Protein AF-A0A9Q9DWI6-F1 (afdb_monomer)

Structure (mmCIF, N/CA/C/O backbone):
data_AF-A0A9Q9DWI6-F1
#
_entry.id   AF-A0A9Q9DWI6-F1
#
loop_
_atom_site.group_PDB
_atom_site.id
_atom_site.type_symbol
_atom_site.label_atom_id
_atom_site.label_alt_id
_atom_site.label_comp_id
_atom_site.label_asym_id
_atom_site.label_entity_id
_atom_site.label_seq_id
_atom_site.pdbx_PDB_ins_code
_atom_site.Cartn_x
_atom_site.Cartn_y
_atom_site.Cartn_z
_atom_site.occupancy
_atom_site.B_iso_or_equiv
_atom_site.auth_seq_id
_atom_site.auth_comp_id
_atom_site.auth_asym_id
_atom_site.auth_atom_id
_atom_site.pdbx_PDB_model_num
ATOM 1 N N . MET A 1 1 ? 17.835 -50.191 12.984 1.00 44.88 1 MET A N 1
ATOM 2 C CA . MET A 1 1 ? 17.234 -49.072 12.224 1.00 44.88 1 MET A CA 1
ATOM 3 C C . MET A 1 1 ? 15.852 -48.648 12.760 1.00 44.88 1 MET A C 1
ATOM 5 O O . MET A 1 1 ? 15.238 -47.795 12.142 1.00 44.88 1 MET A O 1
ATOM 9 N N . SER A 1 2 ? 15.379 -49.145 13.917 1.00 49.88 2 SER A N 1
ATOM 10 C CA . SER A 1 2 ? 14.076 -48.760 14.504 1.00 49.88 2 SER A CA 1
ATOM 11 C C . SER A 1 2 ? 14.062 -47.364 15.150 1.00 49.88 2 SER A C 1
ATOM 13 O O . SER A 1 2 ? 13.116 -46.616 14.962 1.00 49.88 2 SER A O 1
ATOM 15 N N . ASN A 1 3 ? 15.155 -46.956 15.808 1.00 50.69 3 ASN A N 1
ATOM 16 C CA . ASN A 1 3 ? 15.224 -45.684 16.549 1.00 50.69 3 ASN A CA 1
ATOM 17 C C . ASN A 1 3 ? 15.049 -44.410 15.704 1.00 50.69 3 ASN A C 1
ATOM 19 O O . ASN A 1 3 ? 14.788 -43.355 16.272 1.00 50.69 3 ASN A O 1
ATOM 23 N N . LEU A 1 4 ? 15.247 -44.467 14.382 1.00 47.00 4 LEU A N 1
ATOM 24 C CA . LEU A 1 4 ? 15.121 -43.281 13.529 1.00 47.00 4 LEU A CA 1
ATOM 25 C C . LEU A 1 4 ? 13.665 -43.034 13.110 1.00 47.00 4 LEU A C 1
ATOM 27 O O . LEU A 1 4 ? 13.265 -41.884 13.007 1.00 47.00 4 LEU A O 1
ATOM 31 N N . ILE A 1 5 ? 12.877 -44.102 12.947 1.00 48.38 5 ILE A N 1
ATOM 32 C CA . ILE A 1 5 ? 11.449 -44.033 12.603 1.00 48.38 5 ILE A CA 1
ATOM 33 C C . ILE A 1 5 ? 10.630 -43.603 13.830 1.00 48.38 5 ILE A C 1
ATOM 35 O O . ILE A 1 5 ? 9.757 -42.749 13.715 1.00 48.38 5 ILE A O 1
ATOM 39 N N . ASP A 1 6 ? 10.969 -44.105 15.023 1.00 51.62 6 ASP A N 1
ATOM 40 C CA . ASP A 1 6 ? 10.299 -43.706 16.272 1.00 51.62 6 ASP A CA 1
ATOM 41 C C . ASP A 1 6 ? 10.628 -42.257 16.685 1.00 51.62 6 ASP A C 1
ATOM 43 O O . ASP A 1 6 ? 9.785 -41.551 17.242 1.00 51.62 6 ASP A O 1
ATOM 47 N N . ALA A 1 7 ? 11.845 -41.784 16.383 1.00 51.97 7 ALA A N 1
ATOM 48 C CA . ALA A 1 7 ? 12.246 -40.396 16.613 1.00 51.97 7 ALA A CA 1
ATOM 49 C C . ALA A 1 7 ? 11.540 -39.411 15.667 1.00 51.97 7 ALA A C 1
ATOM 51 O O . ALA A 1 7 ? 11.222 -38.293 16.081 1.00 51.97 7 ALA A O 1
ATOM 52 N N . ASP A 1 8 ? 11.290 -39.823 14.423 1.00 52.78 8 ASP A N 1
ATOM 53 C CA . ASP A 1 8 ? 10.543 -39.045 13.432 1.00 52.78 8 ASP A CA 1
ATOM 54 C C . ASP A 1 8 ? 9.058 -38.973 13.818 1.00 52.78 8 ASP A C 1
ATOM 56 O O . ASP A 1 8 ? 8.514 -37.884 13.986 1.00 52.78 8 ASP A O 1
ATOM 60 N N . ALA A 1 9 ? 8.449 -40.115 14.163 1.00 56.59 9 ALA A N 1
ATOM 61 C CA . ALA A 1 9 ? 7.061 -40.189 14.627 1.00 56.59 9 ALA A CA 1
ATOM 62 C C . ALA A 1 9 ? 6.801 -39.378 15.914 1.00 56.59 9 ALA A C 1
ATOM 64 O O . ALA A 1 9 ? 5.765 -38.725 16.046 1.00 56.59 9 ALA A O 1
ATOM 65 N N . GLY A 1 10 ? 7.735 -39.382 16.873 1.00 54.62 10 GLY A N 1
ATOM 66 C CA . GLY A 1 10 ? 7.641 -38.544 18.075 1.00 54.62 10 GLY A CA 1
ATOM 67 C C . GLY A 1 10 ? 7.810 -37.047 17.785 1.00 54.62 10 GLY A C 1
ATOM 68 O O . GLY A 1 10 ? 7.220 -36.210 18.466 1.00 54.62 10 GLY A O 1
ATOM 69 N N . THR A 1 11 ? 8.580 -36.698 16.754 1.00 59.03 11 THR A N 1
ATOM 70 C CA . THR A 1 11 ? 8.779 -35.306 16.331 1.00 59.03 11 THR A CA 1
ATOM 71 C C . THR A 1 11 ? 7.562 -34.767 15.576 1.00 59.03 11 THR A C 1
ATOM 73 O O . THR A 1 11 ? 7.173 -33.618 15.794 1.00 59.03 11 THR A O 1
ATOM 76 N N . GLU A 1 12 ? 6.927 -35.592 14.742 1.00 61.75 12 GLU A N 1
ATOM 77 C CA . GLU A 1 12 ? 5.684 -35.253 14.041 1.00 61.75 12 GLU A CA 1
ATOM 78 C C . GLU A 1 12 ? 4.515 -35.047 15.010 1.00 61.75 12 GLU A C 1
ATOM 80 O O . GLU A 1 12 ? 3.798 -34.052 14.901 1.00 61.75 12 GLU A O 1
ATOM 85 N N . ARG A 1 13 ? 4.366 -35.924 16.013 1.00 58.78 13 ARG A N 1
ATOM 86 C CA . ARG A 1 13 ? 3.351 -35.772 17.072 1.00 58.78 13 ARG A CA 1
ATOM 87 C C . ARG A 1 13 ? 3.544 -34.486 17.865 1.00 58.78 13 ARG A C 1
ATOM 89 O O . ARG A 1 13 ? 2.604 -33.708 18.001 1.00 58.78 13 ARG A O 1
ATOM 96 N N . PHE A 1 14 ? 4.779 -34.198 18.280 1.00 56.31 14 PHE A N 1
ATOM 97 C CA . PHE A 1 14 ? 5.110 -32.942 18.952 1.00 56.31 14 PHE A CA 1
ATOM 98 C C . PHE A 1 14 ? 4.787 -31.714 18.082 1.00 56.31 14 PHE A C 1
ATOM 100 O O . PHE A 1 14 ? 4.296 -30.708 18.590 1.00 56.31 14 PHE A O 1
ATOM 107 N N . GLY A 1 15 ? 5.030 -31.794 16.769 1.00 62.22 15 GLY A N 1
ATOM 108 C CA . GLY A 1 15 ? 4.650 -30.750 15.815 1.00 62.22 15 GLY A CA 1
ATOM 109 C C . GLY A 1 15 ? 3.134 -30.552 15.709 1.00 62.22 15 GLY A C 1
ATOM 110 O O . GLY A 1 15 ? 2.679 -29.411 15.629 1.00 62.22 15 GLY A O 1
ATOM 111 N N . GLY A 1 16 ? 2.359 -31.640 15.771 1.00 66.31 16 GLY A N 1
ATOM 112 C CA . GLY A 1 16 ? 0.896 -31.612 15.834 1.00 66.31 16 GLY A CA 1
ATOM 113 C C . GLY A 1 16 ? 0.383 -30.890 17.081 1.00 66.31 16 GLY A C 1
ATOM 114 O O . GLY A 1 16 ? -0.360 -29.918 16.960 1.00 66.31 16 GLY A O 1
ATOM 115 N N . TYR A 1 17 ? 0.870 -31.268 18.266 1.00 59.09 17 TYR A N 1
ATOM 116 C CA . TYR A 1 17 ? 0.501 -30.587 19.514 1.00 59.09 17 TYR A CA 1
ATOM 117 C C . TYR A 1 17 ? 0.951 -29.119 19.541 1.00 59.09 17 TYR A C 1
ATOM 119 O O . TYR A 1 17 ? 0.231 -28.263 20.050 1.00 59.09 17 TYR A O 1
ATOM 127 N N . GLU A 1 18 ? 2.111 -28.787 18.957 1.00 59.28 18 GLU A N 1
ATOM 128 C CA . GLU A 1 18 ? 2.560 -27.395 18.812 1.00 59.28 18 GLU A CA 1
ATOM 129 C C . GLU A 1 18 ? 1.594 -26.577 17.935 1.00 59.28 18 GLU A C 1
ATOM 131 O O . GLU A 1 18 ? 1.315 -25.412 18.236 1.00 59.28 18 GLU A O 1
ATOM 136 N N . ALA A 1 19 ? 1.079 -27.167 16.853 1.00 64.81 19 ALA A N 1
ATOM 137 C CA . ALA A 1 19 ? 0.118 -26.518 15.968 1.00 64.81 19 ALA A CA 1
ATOM 138 C C . ALA A 1 19 ? -1.244 -26.321 16.650 1.00 64.81 19 ALA A C 1
ATOM 140 O O . ALA A 1 19 ? -1.802 -25.224 16.587 1.00 64.81 19 ALA A O 1
ATOM 141 N N . GLU A 1 20 ? -1.740 -27.341 17.351 1.00 62.19 20 GLU A N 1
ATOM 142 C CA . GLU A 1 20 ? -2.987 -27.264 18.117 1.00 62.19 20 GLU A CA 1
ATOM 143 C C . GLU A 1 20 ? -2.905 -26.215 19.230 1.00 62.19 20 GLU A C 1
ATOM 145 O O . GLU A 1 20 ? -3.790 -25.369 19.348 1.00 62.19 20 GLU A O 1
ATOM 150 N N . LEU A 1 21 ? -1.811 -26.186 19.996 1.00 61.88 21 LEU A N 1
ATOM 151 C CA . LEU A 1 21 ? -1.622 -25.216 21.076 1.00 61.88 21 LEU A CA 1
ATOM 152 C C . LEU A 1 21 ? -1.555 -23.781 20.542 1.00 61.88 21 LEU A C 1
ATOM 154 O O . LEU A 1 21 ? -2.148 -22.876 21.129 1.00 61.88 21 LEU A O 1
ATOM 158 N N . LYS A 1 22 ? -0.898 -23.560 19.395 1.00 69.69 22 LYS A N 1
ATOM 159 C CA . LYS A 1 22 ? -0.895 -22.249 18.724 1.00 69.69 22 LYS A CA 1
ATOM 160 C C . LYS A 1 22 ? -2.281 -21.838 18.247 1.00 69.69 22 LYS A C 1
ATOM 162 O O . LYS A 1 22 ? -2.615 -20.659 18.347 1.00 69.69 22 LYS A O 1
ATOM 167 N N . LEU A 1 23 ? -3.079 -22.777 17.741 1.00 69.44 23 LEU A N 1
ATOM 168 C CA . LEU A 1 23 ? -4.450 -22.510 17.311 1.00 69.44 23 LEU A CA 1
ATOM 169 C C . LEU A 1 23 ? -5.325 -22.100 18.503 1.00 69.44 23 LEU A C 1
ATOM 171 O O . LEU A 1 23 ? -5.996 -21.072 18.441 1.00 69.44 23 LEU A O 1
ATOM 175 N N . VAL A 1 24 ? -5.245 -22.838 19.613 1.00 65.81 24 VAL A N 1
ATOM 176 C CA . VAL A 1 24 ? -5.977 -22.520 20.848 1.00 65.81 24 VAL A CA 1
ATOM 177 C C . VAL A 1 24 ? -5.512 -21.184 21.437 1.00 65.81 24 VAL A C 1
ATOM 179 O O . VAL A 1 24 ? -6.329 -20.371 21.862 1.00 65.81 24 VAL A O 1
ATOM 182 N N . GLN A 1 25 ? -4.208 -20.896 21.412 1.00 62.09 25 GLN A N 1
ATOM 183 C CA . GLN A 1 25 ? -3.665 -19.613 21.865 1.00 62.09 25 GLN A CA 1
ATOM 184 C C . GLN A 1 25 ? -4.124 -18.445 20.976 1.00 62.09 25 GLN A C 1
ATOM 186 O O . GLN A 1 25 ? -4.412 -17.359 21.485 1.00 62.09 25 GLN A O 1
ATOM 191 N N . ALA A 1 26 ? -4.194 -18.646 19.658 1.00 67.25 26 ALA A N 1
ATOM 192 C CA . ALA A 1 26 ? -4.689 -17.649 18.716 1.00 67.25 26 ALA A CA 1
ATOM 193 C C . ALA A 1 26 ? -6.182 -17.367 18.931 1.00 67.25 26 ALA A C 1
ATOM 195 O O . ALA A 1 26 ? -6.559 -16.198 19.025 1.00 67.25 26 ALA A O 1
ATOM 196 N N . ASP A 1 27 ? -6.999 -18.409 19.097 1.00 66.44 27 ASP A N 1
ATOM 197 C CA . ASP A 1 27 ? -8.425 -18.272 19.408 1.00 66.44 27 ASP A CA 1
ATOM 198 C C . ASP A 1 27 ? -8.633 -17.559 20.754 1.00 66.44 27 ASP A C 1
ATOM 200 O O . ASP A 1 27 ? -9.371 -16.578 20.836 1.00 66.44 27 ASP A O 1
ATOM 204 N N . LEU A 1 28 ? -7.887 -17.937 21.798 1.00 59.56 28 LEU A N 1
ATOM 205 C CA . LEU A 1 28 ? -7.968 -17.289 23.109 1.00 59.56 28 LEU A CA 1
ATOM 206 C C . LEU A 1 28 ? -7.570 -15.805 23.048 1.00 59.56 28 LEU A C 1
ATOM 208 O O . LEU A 1 28 ? -8.235 -14.960 23.649 1.00 59.56 28 LEU A O 1
ATOM 212 N N . ASN A 1 29 ? -6.530 -15.455 22.288 1.00 66.88 29 ASN A N 1
ATOM 213 C CA . ASN A 1 29 ? -6.139 -14.059 22.072 1.00 66.88 29 ASN A CA 1
ATOM 214 C C . ASN A 1 29 ? -7.186 -13.277 21.264 1.00 66.88 29 ASN A C 1
ATOM 216 O O . ASN A 1 29 ? -7.494 -12.136 21.611 1.00 66.88 29 ASN A O 1
ATOM 220 N N . GLN A 1 30 ? -7.768 -13.883 20.228 1.00 69.31 30 GLN A N 1
ATOM 221 C CA . GLN A 1 30 ? -8.837 -13.279 19.434 1.00 69.31 30 GLN A CA 1
ATOM 222 C C . GLN A 1 30 ? -10.088 -13.031 20.284 1.00 69.31 30 GLN A C 1
ATOM 224 O O . GLN A 1 30 ? -10.679 -11.951 20.229 1.00 69.31 30 GLN A O 1
ATOM 229 N N . GLN A 1 31 ? -10.467 -13.993 21.124 1.00 62.06 31 GLN A N 1
ATOM 230 C CA . GLN A 1 31 ? -11.571 -13.851 22.068 1.00 62.06 31 GLN A CA 1
ATOM 231 C C . GLN A 1 31 ? -11.288 -12.770 23.120 1.00 62.06 31 GLN A C 1
ATOM 233 O O . GLN A 1 31 ? -12.191 -12.003 23.464 1.00 62.06 31 GLN A O 1
ATOM 238 N N . LEU A 1 32 ? -10.050 -12.665 23.618 1.00 56.56 32 LEU A N 1
ATOM 239 C CA . LEU A 1 32 ? -9.634 -11.594 24.529 1.00 56.56 32 LEU A CA 1
ATOM 240 C C . LEU A 1 32 ? -9.741 -10.209 23.876 1.00 56.56 32 LEU A C 1
ATOM 242 O O . LEU A 1 32 ? -10.216 -9.272 24.520 1.00 56.56 32 LEU A O 1
ATOM 246 N N . GLU A 1 33 ? -9.357 -10.076 22.607 1.00 62.66 33 GLU A N 1
ATOM 247 C CA . GLU A 1 33 ? -9.447 -8.805 21.883 1.00 62.66 33 GLU A CA 1
ATOM 248 C C . GLU A 1 33 ? -10.907 -8.425 21.592 1.00 62.66 33 GLU A C 1
ATOM 250 O O . GLU A 1 33 ? -11.336 -7.311 21.896 1.00 62.66 33 GLU A O 1
ATOM 255 N N . GLN A 1 34 ? -11.739 -9.390 21.186 1.00 58.44 34 GLN A N 1
ATOM 256 C CA . GLN A 1 34 ? -13.188 -9.187 21.064 1.00 58.44 34 GLN A CA 1
ATOM 257 C C . GLN A 1 34 ? -13.845 -8.783 22.393 1.00 58.44 34 GLN A C 1
ATOM 259 O O . GLN A 1 34 ? -14.804 -8.007 22.415 1.00 58.44 34 GLN A O 1
ATOM 264 N N . ILE A 1 35 ? -13.360 -9.289 23.529 1.00 53.06 35 ILE A N 1
ATOM 265 C CA . ILE A 1 35 ? -13.862 -8.893 24.853 1.00 53.06 35 ILE A CA 1
ATOM 266 C C . ILE A 1 35 ? -13.525 -7.434 25.172 1.00 53.06 35 ILE A C 1
ATOM 268 O O . ILE A 1 35 ? -14.346 -6.769 25.808 1.00 53.06 35 ILE A O 1
ATOM 272 N N . LYS A 1 36 ? -12.368 -6.927 24.731 1.00 56.44 36 LYS A N 1
ATOM 273 C CA . LYS A 1 36 ? -12.011 -5.509 24.884 1.00 56.44 36 LYS A CA 1
ATOM 274 C C . LYS A 1 36 ? -12.839 -4.601 23.975 1.00 56.44 36 LYS A C 1
ATOM 276 O O . LYS A 1 36 ? -13.223 -3.516 24.403 1.00 56.44 36 LYS A O 1
ATOM 281 N N . GLU A 1 37 ? -13.135 -5.039 22.752 1.00 48.72 37 GLU A N 1
ATOM 282 C CA . GLU A 1 37 ? -13.823 -4.214 21.749 1.00 48.72 37 GLU A CA 1
ATOM 283 C C . GLU A 1 37 ? -15.354 -4.200 21.897 1.00 48.72 37 GLU A C 1
ATOM 285 O O . GLU A 1 37 ? -16.018 -3.233 21.511 1.00 48.72 37 GLU A O 1
ATOM 290 N N . THR A 1 38 ? -15.954 -5.236 22.491 1.00 48.50 38 THR A N 1
ATOM 291 C CA . THR A 1 38 ? -17.419 -5.360 22.539 1.00 48.50 38 THR A CA 1
ATOM 292 C C . THR A 1 38 ? -18.059 -4.672 23.754 1.00 48.50 38 THR A C 1
ATOM 294 O O . THR A 1 38 ? -17.909 -5.075 24.908 1.00 48.50 38 THR A O 1
ATOM 297 N N . THR A 1 39 ? -18.907 -3.673 23.489 1.00 51.09 39 THR A N 1
ATOM 298 C CA . THR A 1 39 ? -19.914 -3.129 24.423 1.00 51.09 39 THR A CA 1
ATOM 299 C C . THR A 1 39 ? -21.262 -2.979 23.693 1.00 51.09 39 THR A C 1
ATOM 301 O O . THR A 1 39 ? -21.282 -2.598 22.530 1.00 51.09 39 THR A O 1
ATOM 304 N N . GLY A 1 40 ? -22.396 -3.313 24.334 1.00 56.62 40 GLY A N 1
ATOM 305 C CA . GLY A 1 40 ? -23.748 -3.172 23.741 1.00 56.62 40 GLY A CA 1
ATOM 306 C C . GLY A 1 40 ? -24.334 -4.429 23.059 1.00 56.62 40 GLY A C 1
ATOM 307 O O . GLY A 1 40 ? -24.101 -5.544 23.521 1.00 56.62 40 GLY A O 1
ATOM 308 N N . GLU A 1 41 ? -25.123 -4.253 21.990 1.00 44.34 41 GLU A N 1
ATOM 309 C CA . GLU A 1 41 ? -25.843 -5.306 21.236 1.00 44.34 41 GLU A CA 1
ATOM 310 C C . GLU A 1 41 ? -24.989 -6.331 20.460 1.00 44.34 41 GLU A C 1
ATOM 312 O O . GLU A 1 41 ? -25.297 -7.523 20.565 1.00 44.34 41 GLU A O 1
ATOM 317 N N . PRO A 1 42 ? -23.893 -5.971 19.754 1.00 52.03 42 PRO A N 1
ATOM 318 C CA . PRO A 1 42 ? -23.077 -6.964 19.038 1.00 52.03 42 PRO A CA 1
ATOM 319 C C . PRO A 1 42 ? -22.421 -7.966 19.997 1.00 52.03 42 PRO A C 1
ATOM 321 O O . PRO A 1 42 ? -22.180 -9.119 19.649 1.00 52.03 42 PRO A O 1
ATOM 324 N N . ARG A 1 43 ? -22.229 -7.565 21.261 1.00 50.88 43 ARG A N 1
ATOM 325 C CA . ARG A 1 43 ? -21.793 -8.444 22.348 1.00 50.88 43 ARG A CA 1
ATOM 326 C C . ARG A 1 43 ? -22.833 -9.513 22.679 1.00 50.88 43 ARG A C 1
ATOM 328 O O . ARG A 1 43 ? -22.456 -10.631 23.000 1.00 50.88 43 ARG A O 1
ATOM 335 N N . LYS A 1 44 ? -24.123 -9.176 22.625 1.00 50.28 44 LYS A N 1
ATOM 336 C CA . LYS A 1 44 ? -25.239 -10.086 22.926 1.00 50.28 44 LYS A CA 1
ATOM 337 C C . LYS A 1 44 ? -25.417 -11.116 21.803 1.00 50.28 44 LYS A C 1
ATOM 339 O O . LYS A 1 44 ? -25.613 -12.290 22.092 1.00 50.28 44 LYS A O 1
ATOM 344 N N . ALA A 1 45 ? -25.237 -10.694 20.550 1.00 51.34 45 ALA A N 1
ATOM 345 C CA . ALA A 1 45 ? -25.219 -11.582 19.386 1.00 51.34 45 ALA A CA 1
ATOM 346 C C . ALA A 1 45 ? -23.997 -12.520 19.380 1.00 51.34 45 ALA A C 1
ATOM 348 O O . ALA A 1 45 ? -24.145 -13.719 19.162 1.00 51.34 45 ALA A O 1
ATOM 349 N N . ALA A 1 46 ? -22.802 -12.006 19.699 1.00 50.06 46 ALA A N 1
ATOM 350 C CA . ALA A 1 46 ? -21.596 -12.826 19.842 1.00 50.06 46 ALA A CA 1
ATOM 351 C C . ALA A 1 46 ? -21.708 -13.829 21.004 1.00 50.06 46 ALA A C 1
ATOM 353 O O . ALA A 1 46 ? -21.256 -14.962 20.886 1.00 50.06 46 ALA A O 1
ATOM 354 N N . ILE A 1 47 ? -22.358 -13.437 22.105 1.00 51.12 47 ILE A N 1
ATOM 355 C CA . ILE A 1 47 ? -22.674 -14.328 23.228 1.00 51.12 47 ILE A CA 1
ATOM 356 C C . ILE A 1 47 ? -23.646 -15.430 22.800 1.00 51.12 47 ILE A C 1
ATOM 358 O O . ILE A 1 47 ? -23.344 -16.588 23.036 1.00 51.12 47 ILE A O 1
ATOM 362 N N . SER A 1 48 ? -24.753 -15.104 22.129 1.00 53.00 48 SER A N 1
ATOM 363 C CA . SER A 1 48 ? -25.719 -16.115 21.670 1.00 53.00 48 SER A CA 1
ATOM 364 C C . SER A 1 48 ? -25.102 -17.086 20.655 1.00 53.00 48 SER A C 1
ATOM 366 O O . SER A 1 48 ? -25.370 -18.284 20.692 1.00 53.00 48 SER A O 1
ATOM 368 N N . LYS A 1 49 ? -24.211 -16.593 19.785 1.00 57.72 49 LYS A N 1
ATOM 369 C CA . LYS A 1 49 ? -23.456 -17.435 18.850 1.00 57.72 49 LYS A CA 1
ATOM 370 C C . LYS A 1 49 ? -22.476 -18.367 19.575 1.00 57.72 49 LYS A C 1
ATOM 372 O O . LYS A 1 49 ? -22.365 -19.527 19.199 1.00 57.72 49 LYS A O 1
ATOM 377 N N . ALA A 1 50 ? -21.806 -17.876 20.617 1.00 47.31 50 ALA A N 1
ATOM 378 C CA . ALA A 1 50 ? -20.917 -18.680 21.453 1.00 47.31 50 ALA A CA 1
ATOM 379 C C . ALA A 1 50 ? -21.681 -19.693 22.324 1.00 47.31 50 ALA A C 1
ATOM 381 O O . ALA A 1 50 ? -21.198 -20.799 22.510 1.00 47.31 50 ALA A O 1
ATOM 382 N N . GLU A 1 51 ? -22.875 -19.350 22.819 1.00 51.47 51 GLU A N 1
ATOM 383 C CA . GLU A 1 51 ? -23.763 -20.267 23.552 1.00 51.47 51 GLU A CA 1
ATOM 384 C C . GLU A 1 51 ? -24.243 -21.423 22.670 1.00 51.47 51 GLU A C 1
ATOM 386 O O . GLU A 1 51 ? -24.295 -22.556 23.130 1.00 51.47 51 GLU A O 1
ATOM 391 N N . ARG A 1 52 ? -24.517 -21.154 21.389 1.00 58.16 52 ARG A N 1
ATOM 392 C CA . ARG A 1 52 ? -24.917 -22.183 20.424 1.00 58.16 52 ARG A CA 1
ATOM 393 C C . ARG A 1 52 ? -23.780 -23.154 20.088 1.00 58.16 52 ARG A C 1
ATOM 395 O O . ARG A 1 52 ? -24.009 -24.351 20.023 1.00 58.16 52 ARG A O 1
ATOM 402 N N . ALA A 1 53 ? -22.556 -22.642 19.935 1.00 48.62 53 ALA A N 1
ATOM 403 C CA . ALA A 1 53 ? -21.360 -23.471 19.745 1.00 48.62 53 ALA A CA 1
ATOM 404 C C . ALA A 1 53 ? -20.997 -24.291 21.003 1.00 48.62 53 ALA A C 1
ATOM 406 O O . ALA A 1 53 ? -20.341 -25.322 20.916 1.00 48.62 53 ALA A O 1
ATOM 407 N N . LEU A 1 54 ? -21.428 -23.825 22.177 1.00 46.88 54 LEU A N 1
ATOM 408 C CA . LEU A 1 54 ? -21.289 -24.502 23.467 1.00 46.88 54 LEU A CA 1
ATOM 409 C C . LEU A 1 54 ? -22.228 -25.696 23.598 1.00 46.88 54 LEU A C 1
ATOM 411 O O . LEU A 1 54 ? -21.809 -26.749 24.053 1.00 46.88 54 LEU A O 1
ATOM 415 N N . GLU A 1 55 ? -23.488 -25.501 23.213 1.00 52.44 55 GLU A N 1
ATOM 416 C CA . GLU A 1 55 ? -24.522 -26.538 23.229 1.00 52.44 55 GLU A CA 1
ATOM 417 C C . GLU A 1 55 ? -24.134 -27.693 22.291 1.00 52.44 55 GLU A C 1
ATOM 419 O O . GLU A 1 55 ? -24.311 -28.856 22.632 1.00 52.44 55 GLU A O 1
ATOM 424 N N . GLU A 1 56 ? -23.484 -27.368 21.170 1.00 49.56 56 GLU A N 1
ATOM 425 C CA . GLU A 1 56 ? -22.908 -28.331 20.223 1.00 49.56 56 GLU A CA 1
ATOM 426 C C . GLU A 1 56 ? -21.669 -29.067 20.784 1.00 49.56 56 GLU A C 1
ATOM 428 O O . GLU A 1 56 ? -21.423 -30.222 20.446 1.00 49.56 56 GLU A O 1
ATOM 433 N N . ALA A 1 57 ? -20.907 -28.443 21.691 1.00 41.38 57 ALA A N 1
ATOM 434 C CA . ALA A 1 57 ? -19.766 -29.068 22.371 1.00 41.38 57 ALA A CA 1
ATOM 435 C C . ALA A 1 57 ? -20.162 -29.880 23.626 1.00 41.38 57 ALA A C 1
ATOM 437 O O . ALA A 1 57 ? -19.366 -30.683 24.113 1.00 41.38 57 ALA A O 1
ATOM 438 N N . GLU A 1 58 ? -21.376 -29.680 24.151 1.00 46.62 58 GLU A N 1
ATOM 439 C CA . GLU A 1 58 ? -21.931 -30.358 25.336 1.00 46.62 58 GLU A CA 1
ATOM 440 C C . GLU A 1 58 ? -22.561 -31.731 24.991 1.00 46.62 58 GLU A C 1
ATOM 442 O O . GLU A 1 58 ? -22.956 -32.476 25.886 1.00 46.62 58 GLU A O 1
ATOM 447 N N . GLU A 1 59 ? -22.608 -32.115 23.706 1.00 44.12 59 GLU A N 1
ATOM 448 C CA . GLU A 1 59 ? -23.261 -33.343 23.213 1.00 44.12 59 GLU A CA 1
ATOM 449 C C . GLU A 1 59 ? -22.404 -34.635 23.307 1.00 44.12 59 GLU A C 1
ATOM 451 O O . GLU A 1 59 ? -22.793 -35.681 22.786 1.00 44.12 59 GLU A O 1
ATOM 456 N N . LEU A 1 60 ? -21.261 -34.629 24.012 1.00 31.86 60 LEU A N 1
ATOM 457 C CA . LEU A 1 60 ? -20.459 -35.840 24.284 1.00 31.86 60 LEU A CA 1
ATOM 458 C C . LEU A 1 60 ? -20.410 -36.182 25.789 1.00 31.86 60 LEU A C 1
ATOM 460 O O . LEU A 1 60 ? -20.154 -35.307 26.617 1.00 31.86 60 LEU A O 1
ATOM 464 N N . PRO A 1 61 ? -20.679 -37.450 26.177 1.00 45.84 61 PRO A N 1
ATOM 465 C CA . PRO A 1 61 ? -21.222 -37.780 27.488 1.00 45.84 61 PRO A CA 1
ATOM 466 C C . PRO A 1 61 ? -20.138 -37.972 28.550 1.00 45.84 61 PRO A C 1
ATOM 468 O O . PRO A 1 61 ? -19.163 -38.697 28.365 1.00 45.84 61 PRO A O 1
ATOM 471 N N . GLY A 1 62 ? -20.384 -37.398 29.721 1.00 36.94 62 GLY A N 1
ATOM 472 C CA . GLY A 1 62 ? -19.591 -37.610 30.925 1.00 36.94 62 GLY A CA 1
ATOM 473 C C . GLY A 1 62 ? -20.385 -37.144 32.129 1.00 36.94 62 GLY A C 1
ATOM 474 O O . GLY A 1 62 ? -20.130 -36.078 32.677 1.00 36.94 62 GLY A O 1
ATOM 475 N N . ASP A 1 63 ? -21.406 -37.925 32.469 1.00 37.12 63 ASP A N 1
ATOM 476 C CA . ASP A 1 63 ? -22.286 -37.744 33.616 1.00 37.12 63 ASP A CA 1
ATOM 477 C C . ASP A 1 63 ? -21.482 -37.437 34.891 1.00 37.12 63 ASP A C 1
ATOM 479 O O . ASP A 1 63 ? -20.858 -38.320 35.470 1.00 37.12 63 ASP A O 1
ATOM 483 N N . MET A 1 64 ? -21.496 -36.175 35.328 1.00 35.31 64 MET A N 1
ATOM 484 C CA . MET A 1 64 ? -21.606 -35.846 36.745 1.00 35.31 64 MET A CA 1
ATOM 485 C C . MET A 1 64 ? -22.227 -34.461 36.964 1.00 35.31 64 MET A C 1
ATOM 487 O O . MET A 1 64 ? -21.604 -33.409 36.833 1.00 35.31 64 MET A O 1
ATOM 491 N N . SER A 1 65 ? -23.466 -34.542 37.448 1.00 35.16 65 SER A N 1
ATOM 492 C CA . SER A 1 65 ? -24.113 -33.623 38.389 1.00 35.16 65 SER A CA 1
ATOM 493 C C . SER A 1 65 ? -24.681 -32.310 37.851 1.00 35.16 65 SER A C 1
ATOM 495 O O . SER A 1 65 ? -24.188 -31.205 38.077 1.00 35.16 65 SER A O 1
ATOM 497 N N . ARG A 1 66 ? -25.851 -32.479 37.221 1.00 42.06 66 ARG A N 1
ATOM 498 C CA . ARG A 1 66 ? -27.166 -32.062 37.756 1.00 42.06 66 ARG A CA 1
ATOM 499 C C . ARG A 1 66 ? -27.169 -30.799 38.630 1.00 42.06 66 ARG A C 1
ATOM 501 O O . ARG A 1 66 ? -26.792 -30.833 39.796 1.00 42.06 66 ARG A O 1
ATOM 508 N N . GLY A 1 67 ? -27.773 -29.739 38.088 1.00 40.56 67 GLY A N 1
ATOM 509 C CA . GLY A 1 67 ? -28.359 -28.654 38.882 1.00 40.56 67 GLY A CA 1
ATOM 510 C C . GLY A 1 67 ? -27.885 -27.250 38.523 1.00 40.56 67 GLY A C 1
ATOM 511 O O . GLY A 1 67 ? -27.437 -26.532 39.407 1.00 40.56 67 GLY A O 1
ATOM 512 N N . ARG A 1 68 ? -27.964 -26.821 37.254 1.00 42.31 68 ARG A N 1
ATOM 513 C CA . ARG A 1 68 ? -27.616 -25.436 36.865 1.00 42.31 68 ARG A CA 1
ATOM 514 C C . ARG A 1 68 ? -28.551 -24.828 35.810 1.00 42.31 68 ARG A C 1
ATOM 516 O O . ARG A 1 68 ? -28.115 -24.062 34.956 1.00 42.31 68 ARG A O 1
ATOM 523 N N . ASN A 1 69 ? -29.859 -25.060 35.934 1.00 38.31 69 ASN A N 1
ATOM 524 C CA . ASN A 1 69 ? -30.895 -24.369 35.142 1.00 38.31 69 ASN A CA 1
ATOM 525 C C . ASN A 1 69 ? -31.177 -22.940 35.656 1.00 38.31 69 ASN A C 1
ATOM 527 O O . ASN A 1 69 ? -32.320 -22.519 35.779 1.00 38.31 69 ASN A O 1
ATOM 531 N N . GLY A 1 70 ? -30.121 -22.197 35.990 1.00 41.09 70 GLY A N 1
ATOM 532 C CA . GLY A 1 70 ? -30.214 -20.836 36.528 1.00 41.09 70 GLY A CA 1
ATOM 533 C C . GLY A 1 70 ? -28.890 -20.075 36.555 1.00 41.09 70 GLY A C 1
ATOM 534 O O . GLY A 1 70 ? -28.810 -18.992 37.131 1.00 41.09 70 GLY A O 1
ATOM 535 N N . LEU A 1 71 ? -27.823 -20.609 35.949 1.00 41.91 71 LEU A N 1
ATOM 536 C CA . LEU A 1 71 ? -26.575 -19.863 35.862 1.00 41.91 71 LEU A CA 1
ATOM 537 C C . LEU A 1 71 ? -26.727 -18.727 34.853 1.00 41.91 71 LEU A C 1
ATOM 539 O O . LEU A 1 71 ? -26.891 -18.963 33.658 1.00 41.91 71 LEU A O 1
ATOM 543 N N . SER A 1 72 ? -26.602 -17.499 35.355 1.00 46.31 72 SER A N 1
ATOM 544 C CA . SER A 1 72 ? -26.360 -16.301 34.553 1.00 46.31 72 SER A CA 1
ATOM 545 C C . SER A 1 72 ? -25.365 -16.598 33.426 1.00 46.31 72 SER A C 1
ATOM 547 O O . SER A 1 72 ? -24.345 -17.260 33.641 1.00 46.31 72 SER A O 1
ATOM 549 N N . VAL A 1 73 ? -25.633 -16.058 32.235 1.00 49.53 73 VAL A N 1
ATOM 550 C CA . VAL A 1 73 ? -24.756 -16.063 31.047 1.00 49.53 73 VAL A CA 1
ATOM 551 C C . VAL A 1 73 ? -23.294 -15.753 31.405 1.00 49.53 73 VAL A C 1
ATOM 553 O O . VAL A 1 73 ? -22.355 -16.288 30.819 1.00 49.53 73 VAL A O 1
ATOM 556 N N . ILE A 1 74 ? -23.078 -14.914 32.422 1.00 46.84 74 ILE A N 1
ATOM 557 C CA . ILE A 1 74 ? -21.753 -14.540 32.929 1.00 46.84 74 ILE A CA 1
ATOM 558 C C . ILE A 1 74 ? -21.054 -15.727 33.604 1.00 46.84 74 ILE A C 1
ATOM 560 O O . ILE A 1 74 ? -19.851 -15.909 33.428 1.00 46.84 74 ILE A O 1
ATOM 564 N N . THR A 1 75 ? -21.788 -16.547 34.350 1.00 52.56 75 THR A N 1
ATOM 565 C CA . THR A 1 75 ? -21.253 -17.724 35.038 1.00 52.56 75 THR A CA 1
ATOM 566 C C . THR A 1 75 ? -21.026 -18.878 34.061 1.00 52.56 75 THR A C 1
ATOM 568 O O . THR A 1 75 ? -19.988 -19.528 34.151 1.00 52.56 75 THR A O 1
ATOM 571 N N . LYS A 1 76 ? -21.905 -19.086 33.066 1.00 52.28 76 LYS A N 1
ATOM 572 C CA . LYS A 1 76 ? -21.648 -20.044 31.968 1.00 52.28 76 LYS A CA 1
ATOM 573 C C . LYS A 1 76 ? -20.398 -19.663 31.164 1.00 52.28 76 LYS A C 1
ATOM 575 O O . LYS A 1 76 ? -19.530 -20.498 30.934 1.00 52.28 76 LYS A O 1
ATOM 580 N N . ARG A 1 77 ? -20.238 -18.374 30.838 1.00 52.41 77 ARG A N 1
ATOM 581 C CA . ARG A 1 77 ? -19.043 -17.851 30.153 1.00 52.41 77 ARG A CA 1
ATOM 582 C C . ARG A 1 77 ? -17.767 -17.961 30.992 1.00 52.41 77 ARG A C 1
ATOM 584 O O . ARG A 1 77 ? -16.707 -18.243 30.444 1.00 52.41 77 ARG A O 1
ATOM 591 N N . ARG A 1 78 ? -17.872 -17.784 32.314 1.00 55.84 78 ARG A N 1
ATOM 592 C CA . ARG A 1 78 ? -16.772 -18.033 33.257 1.00 55.84 78 ARG A CA 1
ATOM 593 C C . ARG A 1 78 ? -16.331 -19.496 33.205 1.00 55.84 78 ARG A C 1
ATOM 595 O O . ARG A 1 78 ? -15.140 -19.745 33.100 1.00 55.84 78 ARG A O 1
ATOM 602 N N . HIS A 1 79 ? -17.273 -20.441 33.219 1.00 55.34 79 HIS A N 1
ATOM 603 C CA . HIS A 1 79 ? -16.953 -21.867 33.106 1.00 55.34 79 HIS A CA 1
ATOM 604 C C . HIS A 1 79 ? -16.310 -22.223 31.761 1.00 55.34 79 HIS A C 1
ATOM 606 O O . HIS A 1 79 ? -15.336 -22.962 31.770 1.00 55.34 79 HIS A O 1
ATOM 612 N N . MET A 1 80 ? -16.759 -21.642 30.642 1.00 56.19 80 MET A N 1
ATOM 613 C CA . MET A 1 80 ? -16.098 -21.815 29.338 1.00 56.19 80 MET A CA 1
ATOM 614 C C . MET A 1 80 ? -14.644 -21.347 29.327 1.00 56.19 80 MET A C 1
ATOM 616 O O . MET A 1 80 ? -13.762 -22.082 28.903 1.00 56.19 80 MET A O 1
ATOM 620 N N . GLN A 1 81 ? -14.393 -20.116 29.782 1.00 58.19 81 GLN A N 1
ATOM 621 C CA . GLN A 1 81 ? -13.048 -19.536 29.759 1.00 58.19 81 GLN A CA 1
ATOM 622 C C . GLN A 1 81 ? -12.095 -20.262 30.710 1.00 58.19 81 GLN A C 1
ATOM 624 O O . GLN A 1 81 ? -10.909 -20.409 30.417 1.00 58.19 81 GLN A O 1
ATOM 629 N N . GLN A 1 82 ? -12.623 -20.740 31.837 1.00 61.28 82 GLN A N 1
ATOM 630 C CA . GLN A 1 82 ? -11.884 -21.600 32.749 1.00 61.28 82 GLN A CA 1
ATOM 631 C C . GLN A 1 82 ? -11.571 -22.950 32.084 1.00 61.28 82 GLN A C 1
ATOM 633 O O . GLN A 1 82 ? -10.419 -23.360 32.075 1.00 61.28 82 GLN A O 1
ATOM 638 N N . HIS A 1 83 ? -12.559 -23.575 31.436 1.00 62.59 83 HIS A N 1
ATOM 639 C CA . HIS A 1 83 ? -12.406 -24.859 30.752 1.00 62.59 83 HIS A CA 1
ATOM 640 C C . HIS A 1 83 ? -11.378 -24.799 29.613 1.00 62.59 83 HIS A C 1
ATOM 642 O O . HIS A 1 83 ? -10.527 -25.674 29.516 1.00 62.59 83 HIS A O 1
ATOM 648 N N . SER A 1 84 ? -11.374 -23.735 28.799 1.00 59.12 84 SER A N 1
ATOM 649 C CA . SER A 1 84 ? -10.343 -23.543 27.767 1.00 59.12 84 SER A CA 1
ATOM 650 C C . SER A 1 84 ? -8.939 -23.384 28.360 1.00 59.12 84 SER A C 1
ATOM 652 O O . SER A 1 84 ? -7.965 -23.884 27.804 1.00 59.12 84 SER A O 1
ATOM 654 N N . ALA A 1 85 ? -8.817 -22.709 29.508 1.00 62.44 85 ALA A N 1
ATOM 655 C CA . ALA A 1 85 ? -7.535 -22.562 30.194 1.00 62.44 85 ALA A CA 1
ATOM 656 C C . ALA A 1 85 ? -7.063 -23.882 30.832 1.00 62.44 85 ALA A C 1
ATOM 658 O O . ALA A 1 85 ? -5.858 -24.144 30.87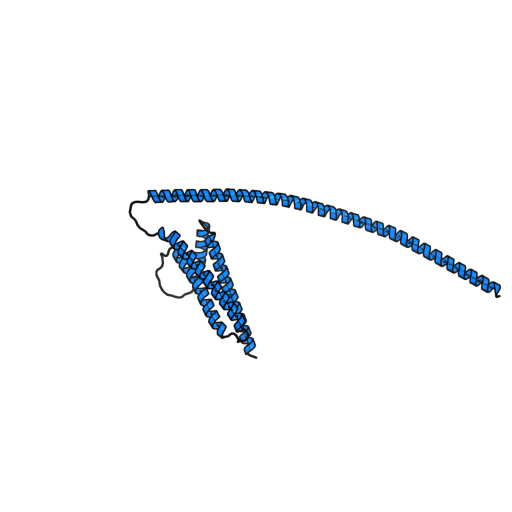6 1.00 62.44 85 ALA A O 1
ATOM 659 N N . ASP A 1 86 ? -7.999 -24.710 31.297 1.00 64.25 86 ASP A N 1
ATOM 660 C CA . ASP A 1 86 ? -7.724 -26.029 31.865 1.00 64.25 86 ASP A CA 1
ATOM 661 C C . ASP A 1 86 ? -7.338 -27.040 30.767 1.00 64.25 86 ASP A C 1
ATOM 663 O O . ASP A 1 86 ? -6.371 -27.778 30.945 1.00 64.25 86 ASP A O 1
ATOM 667 N N . MET A 1 87 ? -7.968 -26.988 29.585 1.00 64.50 87 MET A N 1
ATOM 668 C CA . MET A 1 87 ? -7.564 -27.771 28.403 1.00 64.50 87 MET A CA 1
ATOM 669 C C . MET A 1 87 ? -6.130 -27.460 27.948 1.00 64.50 87 MET A C 1
ATOM 671 O O . MET A 1 87 ? -5.345 -28.379 27.719 1.00 64.50 87 MET A O 1
ATOM 675 N N . CYS A 1 88 ? -5.739 -26.179 27.891 1.00 60.72 88 CYS A N 1
ATOM 676 C CA . CYS A 1 88 ? -4.350 -25.798 27.600 1.00 60.72 88 CYS A CA 1
ATOM 677 C C . CYS A 1 88 ? -3.357 -26.375 28.624 1.00 60.72 88 CYS A C 1
ATOM 679 O O . CYS A 1 88 ? -2.232 -26.741 28.276 1.00 60.72 88 CYS A O 1
ATOM 681 N N . SER A 1 89 ? -3.758 -26.439 29.899 1.00 68.44 89 SER A N 1
ATOM 682 C CA . SER A 1 89 ? -2.937 -27.026 30.961 1.00 68.44 89 SER A CA 1
ATOM 683 C C . SER A 1 89 ? -2.778 -28.537 30.787 1.00 68.44 89 SER A C 1
ATOM 685 O O . SER A 1 89 ? -1.700 -29.066 31.064 1.00 68.44 89 SER A O 1
ATOM 687 N N . ASP A 1 90 ? -3.820 -29.223 30.317 1.00 70.50 90 ASP A N 1
ATOM 688 C CA . ASP A 1 90 ? -3.785 -30.660 30.046 1.00 70.50 90 ASP A CA 1
ATOM 689 C C . ASP A 1 90 ? -2.901 -30.994 28.830 1.00 70.50 90 ASP A C 1
ATOM 691 O O . ASP A 1 90 ? -2.031 -31.859 28.921 1.00 70.50 90 ASP A O 1
ATOM 695 N N . GLN A 1 91 ? -2.986 -30.221 27.738 1.00 66.62 91 GLN A N 1
ATOM 696 C CA . GLN A 1 91 ? -2.092 -30.361 26.572 1.00 66.62 91 GLN A CA 1
ATOM 697 C C . GLN A 1 91 ? -0.607 -30.151 26.928 1.00 66.62 91 GLN A C 1
ATOM 699 O O . GLN A 1 91 ? 0.264 -30.872 26.438 1.00 66.62 91 GLN A O 1
ATOM 704 N N . ILE A 1 92 ? -0.288 -29.221 27.837 1.00 66.88 92 ILE A N 1
ATOM 705 C CA . ILE A 1 92 ? 1.070 -29.076 28.397 1.00 66.88 92 ILE A CA 1
ATOM 706 C C . ILE A 1 92 ? 1.491 -30.333 29.167 1.00 66.88 92 ILE A C 1
ATOM 708 O O . ILE A 1 92 ? 2.646 -30.759 29.065 1.00 66.88 92 ILE A O 1
ATOM 712 N N . GLY A 1 93 ? 0.568 -30.943 29.915 1.00 70.75 93 GLY A N 1
ATOM 713 C CA . GLY A 1 93 ? 0.773 -32.224 30.589 1.00 70.75 93 GLY A CA 1
ATOM 714 C C . GLY A 1 93 ? 1.099 -33.353 29.609 1.00 70.75 93 GLY A C 1
ATOM 715 O O . GLY A 1 93 ? 2.075 -34.079 29.810 1.00 70.75 93 GLY A O 1
ATOM 716 N N . GLN A 1 94 ? 0.363 -33.440 28.502 1.00 67.38 94 GLN A N 1
ATOM 717 C CA . GLN A 1 94 ? 0.585 -34.433 27.448 1.00 67.38 94 GLN A CA 1
ATOM 718 C C . GLN A 1 94 ? 1.937 -34.225 26.738 1.00 67.38 94 GLN A C 1
ATOM 720 O O . GLN A 1 94 ? 2.714 -35.170 26.588 1.00 67.38 94 GLN A O 1
ATOM 725 N N . MET A 1 95 ? 2.321 -32.979 26.438 1.00 63.91 95 MET A N 1
ATOM 726 C CA . MET A 1 95 ? 3.649 -32.664 25.888 1.00 63.91 95 MET A CA 1
ATOM 727 C C . MET A 1 95 ? 4.805 -32.983 26.856 1.00 63.91 95 MET 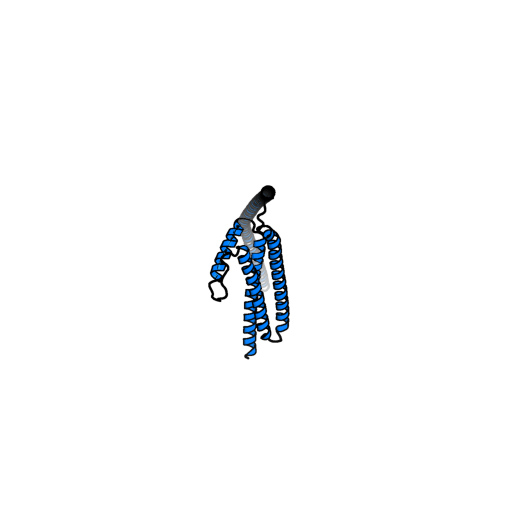A C 1
ATOM 729 O O . MET A 1 95 ? 5.906 -33.331 26.416 1.00 63.91 95 MET A O 1
ATOM 733 N N . ARG A 1 96 ? 4.595 -32.896 28.183 1.00 65.69 96 ARG A N 1
ATOM 734 C CA . ARG A 1 96 ? 5.597 -33.336 29.179 1.00 65.69 96 ARG A CA 1
ATOM 735 C C . ARG A 1 96 ? 5.815 -34.845 29.141 1.00 65.69 96 ARG A C 1
ATOM 737 O O . ARG A 1 96 ? 6.954 -35.281 29.325 1.00 65.69 96 ARG A O 1
ATOM 744 N N . LEU A 1 97 ? 4.755 -35.615 28.900 1.00 68.44 97 LEU A N 1
ATOM 745 C CA . LEU A 1 97 ? 4.831 -37.067 28.752 1.00 68.44 97 LEU A CA 1
ATOM 746 C C . LEU A 1 97 ? 5.568 -37.441 27.460 1.00 68.44 97 LEU A C 1
ATOM 748 O O . LEU A 1 97 ? 6.502 -38.240 27.512 1.00 68.44 97 LEU A O 1
ATOM 752 N N . GLU A 1 98 ? 5.268 -36.792 26.332 1.00 64.69 98 GLU A N 1
ATOM 753 C CA . GLU A 1 98 ? 5.955 -37.065 25.058 1.00 64.69 98 GLU A CA 1
ATOM 754 C C . GLU A 1 98 ? 7.428 -36.638 25.047 1.00 64.69 98 GLU A C 1
ATOM 756 O O . GLU A 1 98 ? 8.274 -37.312 24.458 1.00 64.69 98 GLU A O 1
ATOM 761 N N . LYS A 1 99 ? 7.786 -35.583 25.788 1.00 61.09 99 LYS A N 1
ATOM 762 C CA . LYS A 1 99 ? 9.183 -35.163 25.989 1.00 61.09 99 LYS A CA 1
ATOM 763 C C . LYS A 1 99 ? 10.077 -36.279 26.549 1.00 61.09 99 LYS A C 1
ATOM 765 O O . LYS A 1 99 ? 11.289 -36.269 26.300 1.00 61.09 99 LYS A O 1
ATOM 770 N N . SER A 1 100 ? 9.520 -37.228 27.305 1.00 63.12 100 SER A N 1
ATOM 771 C CA . SER A 1 100 ? 10.277 -38.379 27.813 1.00 63.12 100 SER A CA 1
ATOM 772 C C . SER A 1 100 ? 10.759 -39.310 26.691 1.00 63.12 100 SER A C 1
ATOM 774 O O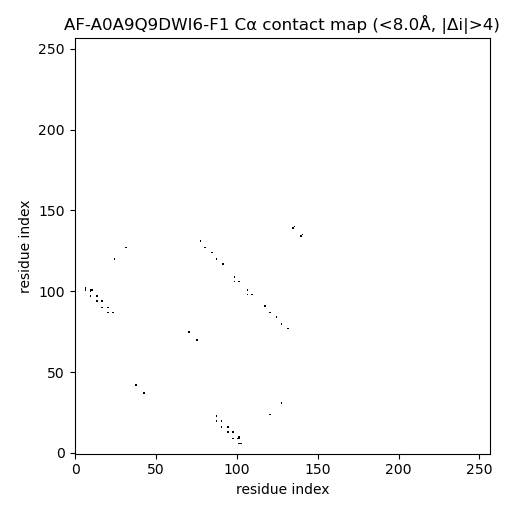 . SER A 1 100 ? 11.832 -39.902 26.824 1.00 63.12 100 SER A O 1
ATOM 776 N N . ASN A 1 101 ? 10.038 -39.333 25.564 1.00 65.12 101 ASN A N 1
ATOM 777 C CA . ASN A 1 101 ? 10.273 -40.197 24.408 1.00 65.12 101 ASN A CA 1
ATOM 778 C C . ASN A 1 101 ? 11.221 -39.579 23.354 1.00 65.12 101 ASN A C 1
ATOM 780 O O . ASN A 1 101 ? 11.595 -40.237 22.388 1.00 65.12 101 ASN A O 1
ATOM 784 N N . ILE A 1 102 ? 11.644 -38.319 23.530 1.00 68.44 102 ILE A N 1
ATOM 785 C CA . ILE A 1 102 ? 12.542 -37.621 22.593 1.00 68.44 102 ILE A CA 1
ATOM 786 C C . ILE A 1 102 ? 13.998 -38.082 22.807 1.00 68.44 102 ILE A C 1
ATOM 788 O O . ILE A 1 102 ? 14.465 -38.102 23.950 1.00 68.44 102 ILE A O 1
ATOM 792 N N . PRO A 1 103 ? 14.779 -38.388 21.755 1.00 68.94 103 PRO A N 1
ATOM 793 C CA . PRO A 1 103 ? 16.180 -38.790 21.891 1.00 68.94 103 PRO A CA 1
ATOM 794 C C . PRO A 1 103 ? 17.090 -37.639 22.376 1.00 68.94 103 PRO A C 1
ATOM 796 O O . PRO A 1 103 ? 16.856 -36.454 22.122 1.00 68.94 103 PRO A O 1
ATOM 799 N N . ALA A 1 104 ? 18.145 -37.981 23.130 1.00 68.88 104 ALA A N 1
ATOM 800 C CA . ALA A 1 104 ? 18.973 -37.034 23.897 1.00 68.88 104 ALA A CA 1
ATOM 801 C C . ALA A 1 104 ? 19.623 -35.909 23.064 1.00 68.88 104 ALA A C 1
ATOM 803 O O . ALA A 1 104 ? 19.813 -34.804 23.571 1.00 68.88 104 ALA A O 1
ATOM 804 N N . ASN A 1 105 ? 19.899 -36.163 21.785 1.00 68.19 105 ASN A N 1
ATOM 805 C CA . ASN A 1 105 ? 20.453 -35.206 20.825 1.00 68.19 105 ASN A CA 1
ATOM 806 C C . ASN A 1 105 ? 19.490 -34.056 20.466 1.00 68.19 105 ASN A C 1
ATOM 808 O O . ASN A 1 105 ? 19.948 -32.984 20.076 1.00 68.19 105 ASN A O 1
ATOM 812 N N . LEU A 1 106 ? 18.175 -34.244 20.620 1.00 68.81 106 LEU A N 1
ATOM 813 C CA . LEU A 1 106 ? 17.159 -33.228 20.316 1.00 68.81 106 LEU A CA 1
ATOM 814 C C . LEU A 1 106 ? 16.599 -32.551 21.578 1.00 68.81 106 LEU A C 1
ATOM 816 O O . LEU A 1 106 ? 16.156 -31.401 21.514 1.00 68.81 106 LEU A O 1
ATOM 820 N N . LYS A 1 107 ? 16.693 -33.196 22.751 1.00 68.88 107 LYS A N 1
ATOM 821 C CA . LYS A 1 107 ? 16.098 -32.721 24.019 1.00 68.88 107 LYS A CA 1
ATOM 822 C C . LYS A 1 107 ? 16.392 -31.256 24.356 1.00 68.88 107 LYS A C 1
ATOM 824 O O . LYS A 1 107 ? 15.492 -30.561 24.814 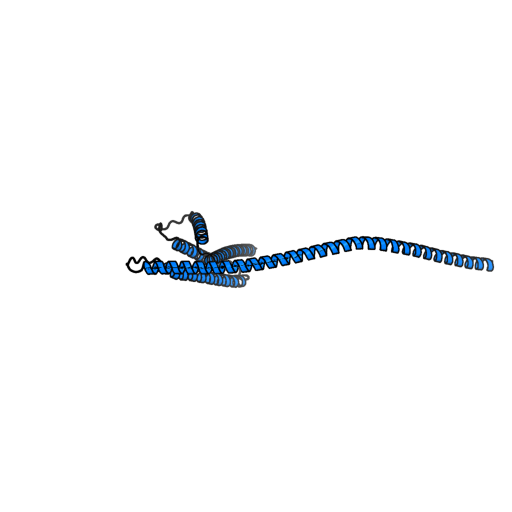1.00 68.88 107 LYS A O 1
ATOM 829 N N . SER A 1 108 ? 17.611 -30.760 24.134 1.00 74.00 108 SER A N 1
ATOM 830 C CA . SER A 1 108 ? 17.983 -29.377 24.494 1.00 74.00 108 SER A CA 1
ATOM 831 C C . SER A 1 108 ? 17.144 -28.320 23.753 1.00 74.00 108 SER A C 1
ATOM 833 O O . SER A 1 108 ? 16.605 -27.398 24.371 1.00 74.00 108 SER A O 1
ATOM 835 N N . LYS A 1 109 ? 16.940 -28.505 22.441 1.00 73.25 109 LYS A N 1
ATOM 836 C CA . LYS A 1 109 ? 16.163 -27.591 21.588 1.00 73.25 109 LYS A CA 1
ATOM 837 C C . LYS A 1 109 ? 14.675 -27.601 21.954 1.00 73.25 109 LYS A C 1
ATOM 839 O O . LYS A 1 109 ? 14.066 -26.540 22.077 1.00 73.25 109 LYS A O 1
ATOM 844 N N . TYR A 1 110 ? 14.107 -28.786 22.177 1.00 68.69 110 TYR A N 1
ATOM 845 C CA . TYR A 1 110 ? 12.698 -28.945 22.556 1.00 68.69 110 TYR A CA 1
ATOM 846 C C . TYR A 1 110 ? 12.425 -28.477 23.995 1.00 68.69 110 TYR A C 1
ATOM 848 O O . TYR A 1 110 ? 11.401 -27.852 24.247 1.00 68.69 110 TYR A O 1
ATOM 856 N N . ASN A 1 111 ? 13.375 -28.645 24.922 1.00 72.81 111 ASN A N 1
ATOM 857 C CA . ASN A 1 111 ? 13.280 -28.116 26.289 1.00 72.81 111 ASN A CA 1
ATOM 858 C C . ASN A 1 111 ? 13.242 -26.586 26.342 1.00 72.81 111 ASN A C 1
ATOM 860 O O . ASN A 1 111 ? 12.543 -26.016 27.178 1.00 72.81 111 ASN A O 1
ATOM 864 N N . ALA A 1 112 ? 14.013 -25.913 25.485 1.00 77.44 112 ALA A N 1
ATOM 865 C CA . ALA A 1 112 ? 13.971 -24.459 25.385 1.00 77.44 112 ALA A CA 1
ATOM 866 C C . ALA A 1 112 ? 12.603 -23.980 24.879 1.00 77.44 112 ALA A C 1
ATOM 868 O O . ALA A 1 112 ? 12.001 -23.106 25.493 1.00 77.44 112 ALA A O 1
ATOM 869 N N . ARG A 1 113 ? 12.076 -24.610 23.821 1.00 70.88 113 ARG A N 1
ATOM 870 C CA . ARG A 1 113 ? 10.753 -24.282 23.266 1.00 70.88 113 ARG A CA 1
ATOM 871 C C . ARG A 1 113 ? 9.619 -24.546 24.252 1.00 70.88 113 ARG A C 1
ATOM 873 O O . ARG A 1 113 ? 8.770 -23.686 24.436 1.00 70.88 113 ARG A O 1
ATOM 880 N N . PHE A 1 114 ? 9.650 -25.686 24.936 1.00 71.81 114 PHE A N 1
ATOM 881 C CA . PHE A 1 114 ? 8.650 -26.049 25.936 1.00 71.81 114 PHE A CA 1
ATOM 882 C C . PHE A 1 114 ? 8.568 -25.026 27.079 1.00 71.81 114 PHE A C 1
ATOM 884 O O . PHE A 1 114 ? 7.476 -24.625 27.461 1.00 71.81 114 PHE A O 1
ATOM 891 N N . ARG A 1 115 ? 9.715 -24.542 27.579 1.00 75.75 115 ARG A N 1
ATOM 892 C CA . ARG A 1 115 ? 9.745 -23.493 28.614 1.00 75.75 115 ARG A CA 1
ATOM 893 C C . ARG A 1 115 ? 9.130 -22.177 28.139 1.00 75.75 115 ARG A C 1
ATOM 895 O O . ARG A 1 115 ? 8.466 -21.509 28.924 1.00 75.75 115 ARG A O 1
ATOM 902 N N . ASN A 1 116 ? 9.327 -21.821 26.871 1.00 76.88 116 ASN A N 1
ATOM 903 C CA . ASN A 1 116 ? 8.708 -20.627 26.298 1.00 76.88 116 ASN A CA 1
ATOM 904 C C . ASN A 1 116 ? 7.184 -20.793 26.199 1.00 76.88 116 ASN A C 1
ATOM 906 O O . ASN A 1 116 ? 6.458 -19.900 26.616 1.00 76.88 116 ASN A O 1
ATOM 910 N N . PHE A 1 117 ? 6.696 -21.954 25.745 1.00 68.81 117 PHE A N 1
ATOM 911 C CA . PHE A 1 117 ? 5.255 -22.233 25.696 1.00 68.81 117 PHE A CA 1
ATOM 912 C C . PHE A 1 117 ? 4.604 -22.246 27.083 1.00 68.81 117 PHE A C 1
ATOM 914 O O . PHE A 1 117 ? 3.519 -21.699 27.258 1.00 68.81 117 PHE A O 1
ATOM 921 N N . GLU A 1 118 ? 5.276 -22.820 28.081 1.00 72.94 118 GLU A N 1
ATOM 922 C CA . GLU A 1 118 ? 4.821 -22.812 29.475 1.00 72.94 118 GLU A CA 1
ATOM 923 C C . GLU A 1 118 ? 4.699 -21.377 30.017 1.00 72.94 118 GLU A C 1
ATOM 925 O O . GLU A 1 118 ? 3.690 -21.022 30.628 1.00 72.94 118 GLU A O 1
ATOM 930 N N . HIS A 1 119 ? 5.685 -20.524 29.723 1.00 79.31 119 HIS A N 1
ATOM 931 C CA . HIS A 1 119 ? 5.667 -19.109 30.090 1.00 79.31 119 HIS A CA 1
ATOM 932 C C . HIS A 1 119 ? 4.556 -18.320 29.376 1.00 79.31 119 HIS A C 1
ATOM 934 O O . HIS A 1 119 ? 3.853 -17.515 29.998 1.00 79.31 119 HIS A O 1
ATOM 940 N N . ASP A 1 120 ? 4.380 -18.538 28.073 1.00 71.56 120 ASP A N 1
ATOM 941 C CA . ASP A 1 120 ? 3.379 -17.831 27.275 1.00 71.56 120 ASP A CA 1
ATOM 942 C C . ASP A 1 120 ? 1.957 -18.200 27.711 1.00 71.56 120 ASP A C 1
ATOM 944 O O . ASP A 1 120 ? 1.112 -17.311 27.860 1.00 71.56 120 ASP A O 1
ATOM 948 N N . LEU A 1 121 ? 1.716 -19.481 28.014 1.00 67.12 121 LEU A N 1
ATOM 949 C CA . LEU A 1 121 ? 0.437 -19.950 28.540 1.00 67.12 121 LEU A CA 1
ATOM 950 C C . LEU A 1 121 ? 0.127 -19.379 29.922 1.00 67.12 121 LEU A C 1
ATOM 952 O O . LEU A 1 121 ? -0.984 -18.886 30.136 1.00 67.12 121 LEU A O 1
ATOM 956 N N . ASP A 1 122 ? 1.093 -19.381 30.842 1.00 77.38 122 ASP A N 1
ATOM 957 C CA . ASP A 1 122 ? 0.927 -18.775 32.168 1.00 77.38 122 ASP A CA 1
ATOM 958 C C . ASP A 1 122 ? 0.629 -17.270 32.056 1.00 77.38 122 ASP A C 1
ATOM 960 O O . ASP A 1 122 ? -0.280 -16.747 32.703 1.00 77.38 122 ASP A O 1
ATOM 964 N N . THR A 1 123 ? 1.299 -16.576 31.134 1.00 78.81 123 THR A N 1
ATOM 965 C CA . THR A 1 123 ? 1.035 -15.160 30.851 1.00 78.81 123 THR A CA 1
ATOM 966 C C . THR A 1 123 ? -0.394 -14.933 30.350 1.00 78.81 123 THR A C 1
ATOM 968 O O . THR A 1 123 ? -1.087 -14.036 30.841 1.00 78.81 123 THR A O 1
ATOM 971 N N . THR A 1 124 ? -0.872 -15.734 29.393 1.00 65.62 124 THR A N 1
ATOM 972 C CA . THR A 1 124 ? -2.261 -15.644 28.909 1.00 65.62 124 THR A CA 1
ATOM 973 C C . THR A 1 124 ? -3.284 -16.011 29.984 1.00 65.62 124 THR A C 1
ATOM 975 O O . THR A 1 124 ? -4.296 -15.321 30.118 1.00 65.62 124 THR A O 1
ATOM 978 N N . LYS A 1 125 ? -2.999 -17.021 30.814 1.00 71.25 125 LYS A N 1
ATOM 979 C CA . LYS A 1 125 ? -3.858 -17.449 31.925 1.00 71.25 125 LYS A CA 1
ATOM 980 C C . LYS A 1 125 ? -4.008 -16.348 32.972 1.00 71.25 125 LYS A C 1
ATOM 982 O O . LYS A 1 125 ? -5.129 -16.035 33.372 1.00 71.25 125 LYS A O 1
ATOM 987 N N . ARG A 1 126 ? -2.906 -15.708 33.373 1.00 75.38 126 ARG A N 1
ATOM 988 C CA . ARG A 1 126 ? -2.928 -14.576 34.315 1.00 75.38 126 ARG A CA 1
ATOM 989 C C . ARG A 1 126 ? -3.727 -13.398 33.760 1.00 75.38 126 ARG A C 1
ATOM 991 O O . ARG A 1 126 ? -4.577 -12.866 34.465 1.00 75.38 126 ARG A O 1
ATOM 998 N N . LYS A 1 127 ? -3.534 -13.040 32.483 1.00 70.25 127 LYS A N 1
ATOM 999 C CA . LYS A 1 127 ? -4.324 -11.985 31.816 1.00 70.25 127 LYS A CA 1
ATOM 1000 C C . LYS A 1 127 ? -5.823 -12.297 31.838 1.00 70.25 127 LYS A C 1
ATOM 1002 O O . LYS A 1 127 ? -6.625 -11.429 32.175 1.00 70.25 127 LYS A O 1
ATOM 1007 N N . LEU A 1 128 ? -6.204 -13.537 31.526 1.00 63.72 128 LEU A N 1
ATOM 1008 C CA . LEU A 1 128 ? -7.597 -13.988 31.564 1.00 63.72 128 LEU A CA 1
ATOM 1009 C C . LEU A 1 128 ? -8.197 -13.901 32.978 1.00 63.72 128 LEU A C 1
ATOM 1011 O O . LEU A 1 128 ? -9.331 -13.442 33.142 1.00 63.72 128 LEU A O 1
ATOM 1015 N N . GLN A 1 129 ? -7.431 -14.285 34.004 1.00 68.94 129 GLN A N 1
ATOM 1016 C CA . GLN A 1 129 ? -7.843 -14.157 35.404 1.00 68.94 129 GLN A CA 1
ATOM 1017 C C . GLN A 1 129 ? -8.054 -12.693 35.805 1.00 68.94 129 GLN A C 1
ATOM 1019 O O . GLN A 1 129 ? -9.091 -12.386 36.391 1.00 68.94 129 GLN A O 1
ATOM 1024 N N . THR A 1 130 ? -7.147 -11.787 35.427 1.00 69.81 130 THR A N 1
ATOM 1025 C CA . THR A 1 130 ? -7.283 -10.345 35.694 1.00 69.81 130 THR A CA 1
ATOM 1026 C C . THR A 1 130 ? -8.538 -9.764 35.042 1.00 69.81 130 THR A C 1
ATOM 1028 O O . THR A 1 130 ? -9.344 -9.124 35.714 1.00 69.81 130 THR A O 1
ATOM 1031 N N . TYR A 1 131 ? -8.789 -10.055 33.760 1.00 60.06 131 TYR A N 1
ATOM 1032 C CA . TYR A 1 131 ? -10.009 -9.589 33.088 1.00 60.06 131 TYR A CA 1
ATOM 1033 C C . TYR A 1 131 ? -11.287 -10.158 33.714 1.00 60.06 131 TYR A C 1
ATOM 1035 O O . TYR A 1 131 ? -12.315 -9.478 33.760 1.00 60.06 131 TYR A O 1
ATOM 1043 N N . THR A 1 132 ? -11.232 -11.385 34.230 1.00 61.28 132 THR A N 1
ATOM 1044 C CA . THR A 1 132 ? -12.358 -12.015 34.928 1.00 61.28 132 THR A CA 1
ATOM 1045 C C . THR A 1 132 ? -12.613 -11.356 36.284 1.00 61.28 132 THR A C 1
ATOM 1047 O O . THR A 1 132 ? -13.766 -11.042 36.591 1.00 61.28 132 THR A O 1
ATOM 1050 N N . SER A 1 133 ? -11.562 -11.094 37.070 1.00 60.28 133 SER A N 1
ATOM 1051 C CA . SER A 1 133 ? -11.667 -10.465 38.391 1.00 60.28 133 SER A CA 1
ATOM 1052 C C . SER A 1 133 ? -12.073 -8.995 38.320 1.00 60.28 133 SER A C 1
ATOM 1054 O O . SER A 1 133 ? -12.870 -8.528 39.133 1.00 60.28 133 SER A O 1
ATOM 1056 N N . ASP A 1 134 ? -11.575 -8.261 37.327 1.00 58.97 134 ASP A N 1
ATOM 1057 C CA . ASP A 1 134 ? -11.908 -6.847 37.144 1.00 58.97 134 ASP A CA 1
ATOM 1058 C C . ASP A 1 134 ? -13.348 -6.696 36.661 1.00 58.97 134 ASP A C 1
ATOM 1060 O O . ASP A 1 134 ? -14.084 -5.815 37.107 1.00 58.97 134 ASP A O 1
ATOM 1064 N N . ARG A 1 135 ? -13.813 -7.631 35.826 1.00 55.94 135 ARG A N 1
ATOM 1065 C CA . ARG A 1 135 ? -15.210 -7.692 35.408 1.00 55.94 135 ARG A CA 1
ATOM 1066 C C . ARG A 1 135 ? -16.139 -8.104 36.552 1.00 55.94 135 ARG A C 1
ATOM 1068 O O . ARG A 1 135 ? -17.219 -7.533 36.665 1.00 55.94 135 ARG A O 1
ATOM 1075 N N . SER A 1 136 ? -15.765 -9.055 37.409 1.00 54.59 136 SER A N 1
ATOM 1076 C CA . SER A 1 136 ? -16.590 -9.396 38.578 1.00 54.59 136 SER A CA 1
ATOM 1077 C C . SER A 1 136 ? -16.657 -8.257 39.588 1.00 54.59 136 SER A C 1
ATOM 1079 O O . SER A 1 136 ? -17.689 -8.090 40.215 1.00 54.59 136 SER A O 1
ATOM 1081 N N . LYS A 1 137 ? -15.616 -7.430 39.710 1.00 57.38 137 LYS A N 1
ATOM 1082 C CA . LYS A 1 137 ? -15.669 -6.215 40.535 1.00 57.38 137 LYS A CA 1
ATOM 1083 C C . LYS A 1 137 ? -16.520 -5.116 39.891 1.00 57.38 137 LYS A C 1
ATOM 1085 O O . LYS A 1 137 ? -17.272 -4.446 40.579 1.00 57.38 137 LYS A O 1
ATOM 1090 N N . LEU A 1 138 ? -16.467 -4.977 38.564 1.00 54.84 138 LEU A N 1
ATOM 1091 C CA . LEU A 1 138 ? -17.232 -3.964 37.827 1.00 54.84 138 LEU A CA 1
ATOM 1092 C C . LEU A 1 138 ? -18.730 -4.305 37.666 1.00 54.84 138 LEU A C 1
ATOM 1094 O O . LEU A 1 138 ? -19.547 -3.406 37.476 1.00 54.84 138 LEU A O 1
ATOM 1098 N N . PHE A 1 139 ? -19.095 -5.592 37.694 1.00 57.34 139 PHE A N 1
ATOM 1099 C CA . PHE A 1 139 ? -20.473 -6.066 37.482 1.00 57.34 139 PHE A CA 1
ATOM 1100 C C . PHE A 1 139 ? -21.075 -6.839 38.665 1.00 57.34 139 PHE A C 1
ATOM 1102 O O . PHE A 1 139 ? -22.292 -6.981 38.712 1.00 57.34 139 PHE A O 1
ATOM 1109 N N . GLY A 1 140 ? -20.262 -7.361 39.587 1.00 53.09 140 GLY A N 1
ATOM 1110 C CA . GLY A 1 140 ? -20.717 -8.156 40.735 1.00 53.09 140 GLY A CA 1
ATOM 1111 C C . GLY A 1 140 ? -21.296 -7.324 41.876 1.00 53.09 140 GLY A C 1
ATOM 1112 O O . GLY A 1 140 ? -22.075 -7.856 42.651 1.00 53.09 140 GLY A O 1
ATOM 1113 N N . ASP A 1 141 ? -20.999 -6.024 41.917 1.00 51.12 141 ASP A N 1
ATOM 1114 C CA . ASP A 1 141 ? -21.564 -5.088 42.899 1.00 51.12 141 ASP A CA 1
ATOM 1115 C C . ASP A 1 141 ? -22.964 -4.570 42.504 1.00 51.12 141 ASP A C 1
ATOM 1117 O O . ASP A 1 141 ? -23.692 -4.014 43.310 1.00 51.12 141 ASP A O 1
ATOM 1121 N N . ARG A 1 142 ? -23.391 -4.785 41.249 1.00 56.00 142 ARG A N 1
ATOM 1122 C CA . ARG A 1 142 ? -24.730 -4.384 40.764 1.00 56.00 142 ARG A CA 1
ATOM 1123 C C . ARG A 1 142 ? -25.810 -5.450 40.941 1.00 56.00 142 ARG A C 1
ATOM 1125 O O . ARG A 1 142 ? -26.933 -5.242 40.499 1.00 56.00 142 ARG A O 1
ATOM 1132 N N . TYR A 1 143 ? -25.459 -6.616 41.473 1.00 51.31 143 TYR A N 1
ATOM 1133 C CA . TYR A 1 143 ? -26.355 -7.775 41.542 1.00 51.31 143 TYR A CA 1
ATOM 1134 C C . TYR A 1 143 ? -26.361 -8.434 42.924 1.00 51.31 143 TYR A C 1
ATOM 1136 O O . TYR A 1 143 ? -26.762 -9.589 43.055 1.00 51.31 143 TYR A O 1
ATOM 1144 N N . THR A 1 144 ? -25.914 -7.721 43.960 1.00 49.50 144 THR A N 1
ATOM 1145 C CA . THR A 1 144 ? -26.272 -8.068 45.334 1.00 49.50 144 THR A CA 1
ATOM 1146 C C . THR A 1 144 ? -27.619 -7.429 45.620 1.00 49.50 144 THR A C 1
ATOM 1148 O O . THR A 1 144 ? -27.722 -6.242 45.912 1.00 49.50 144 THR A O 1
ATOM 1151 N N . ASP A 1 145 ? -28.640 -8.251 45.428 1.00 45.88 145 ASP A N 1
ATOM 1152 C CA . ASP A 1 145 ? -30.001 -8.101 45.920 1.00 45.88 145 ASP A CA 1
ATOM 1153 C C . ASP A 1 145 ? -29.989 -7.609 47.381 1.00 45.88 145 ASP A C 1
ATOM 1155 O O . ASP A 1 145 ? -29.779 -8.389 48.308 1.00 45.88 145 ASP A O 1
ATOM 1159 N N . ASN A 1 146 ? -30.121 -6.295 47.583 1.00 46.62 146 ASN A N 1
ATOM 1160 C CA . ASN A 1 146 ? -30.415 -5.702 48.883 1.00 46.62 146 ASN A CA 1
ATOM 1161 C C . ASN A 1 146 ? -31.659 -4.816 48.720 1.00 46.62 146 ASN A C 1
ATOM 1163 O O . ASN A 1 146 ? -31.542 -3.662 48.297 1.00 46.62 146 ASN A O 1
ATOM 1167 N N . PRO A 1 147 ? -32.860 -5.351 48.986 1.00 51.91 147 PRO A N 1
ATOM 1168 C CA . PRO A 1 147 ? -34.103 -4.625 48.818 1.00 51.91 147 PRO A CA 1
ATOM 1169 C C . PRO A 1 147 ? -34.360 -3.807 50.084 1.00 51.91 147 PRO A C 1
ATOM 1171 O O . PRO A 1 147 ? -35.126 -4.227 50.943 1.00 51.91 147 PRO A O 1
ATOM 1174 N N . ASP A 1 148 ? -33.716 -2.646 50.221 1.00 44.34 148 ASP A N 1
ATOM 1175 C CA . ASP A 1 148 ? -34.078 -1.704 51.288 1.00 44.34 148 ASP A CA 1
ATOM 1176 C C . ASP A 1 148 ? -34.091 -0.242 50.796 1.00 44.34 148 ASP A C 1
ATOM 1178 O O . ASP A 1 148 ? -33.120 0.509 50.851 1.00 44.34 148 ASP A O 1
ATOM 1182 N N . GLY A 1 149 ? -35.229 0.132 50.206 1.00 55.28 149 GLY A N 1
ATOM 1183 C CA . GLY A 1 149 ? -36.010 1.316 50.587 1.00 55.28 149 GLY A CA 1
ATOM 1184 C C . GLY A 1 149 ? -35.528 2.754 50.330 1.00 55.28 149 GLY A C 1
ATOM 1185 O O . GLY A 1 149 ? -36.358 3.647 50.488 1.00 55.28 149 GLY A O 1
ATOM 1186 N N . GLY A 1 150 ? -34.278 3.036 49.941 1.00 55.81 150 GLY A N 1
ATOM 1187 C CA . GLY A 1 150 ? -33.758 4.425 49.946 1.00 55.81 150 GLY A CA 1
ATOM 1188 C C . GLY A 1 150 ? -33.400 5.085 48.603 1.00 55.81 150 GLY A C 1
ATOM 1189 O O . GLY A 1 150 ? -33.539 6.299 48.465 1.00 55.81 150 GLY A O 1
ATOM 1190 N N . ASP A 1 151 ? -32.950 4.321 47.601 1.00 56.25 151 ASP A N 1
ATOM 1191 C CA . ASP A 1 151 ? -32.026 4.855 46.576 1.00 56.25 151 ASP A CA 1
ATOM 1192 C C . ASP A 1 151 ? -32.555 4.938 45.132 1.00 56.25 151 ASP A C 1
ATOM 1194 O O . ASP A 1 151 ? -31.805 5.262 44.208 1.00 56.25 151 ASP A O 1
ATOM 1198 N N . ALA A 1 152 ? -33.857 4.742 44.904 1.00 61.62 152 ALA A N 1
ATOM 1199 C CA . ALA A 1 152 ? -34.437 4.762 43.552 1.00 61.62 152 ALA A CA 1
ATOM 1200 C C . ALA A 1 152 ? -34.176 6.083 42.783 1.00 61.62 152 ALA A C 1
ATOM 1202 O O . ALA A 1 152 ? -33.958 6.076 41.570 1.00 61.62 152 ALA A O 1
ATOM 1203 N N . GLN A 1 153 ? -34.136 7.228 43.479 1.00 65.69 153 GLN A N 1
ATOM 1204 C CA . GLN A 1 153 ? -33.804 8.527 42.869 1.00 65.69 153 GLN A CA 1
ATOM 1205 C C . GLN A 1 153 ? -32.313 8.671 42.528 1.00 65.69 153 GLN A C 1
ATOM 1207 O O . GLN A 1 153 ? -31.964 9.289 41.516 1.00 65.69 153 GLN A O 1
ATOM 1212 N N . LEU A 1 154 ? -31.427 8.114 43.357 1.00 69.50 154 LEU A N 1
ATOM 1213 C CA . LEU A 1 154 ? -29.984 8.156 43.134 1.00 69.50 154 LEU A CA 1
ATOM 1214 C C . LEU A 1 154 ? -29.595 7.242 41.965 1.00 69.50 154 LEU A C 1
ATOM 1216 O O . LEU A 1 154 ? -28.794 7.633 41.112 1.00 69.50 154 LEU A O 1
ATOM 1220 N N . GLU A 1 155 ? -30.235 6.076 41.873 1.00 69.38 155 GLU A N 1
ATOM 1221 C CA . GLU A 1 155 ? -30.073 5.122 40.777 1.00 69.38 155 GLU A CA 1
ATOM 1222 C C . GLU A 1 155 ? -30.561 5.706 39.441 1.00 69.38 155 GLU A C 1
ATOM 1224 O O . GLU A 1 155 ? -29.829 5.682 38.447 1.00 69.38 155 GLU A O 1
ATOM 1229 N N . GLN A 1 156 ? -31.733 6.354 39.423 1.00 71.56 156 GLN A N 1
ATOM 1230 C CA . GLN A 1 156 ? -32.246 7.037 38.230 1.00 71.56 156 GLN A CA 1
ATOM 1231 C C . GLN A 1 156 ? -31.308 8.166 37.769 1.00 71.56 156 GLN A C 1
ATOM 1233 O O . GLN A 1 156 ? -31.049 8.325 36.571 1.00 71.56 156 GLN A O 1
ATOM 1238 N N . ARG A 1 157 ? -30.731 8.932 38.706 1.00 75.56 157 ARG A N 1
ATOM 1239 C CA . ARG A 1 157 ? -29.753 9.984 38.390 1.00 75.56 157 ARG A CA 1
ATOM 1240 C C . ARG A 1 157 ? -28.450 9.411 37.834 1.00 75.56 157 ARG A C 1
ATOM 1242 O O . ARG A 1 157 ? -27.940 9.946 36.850 1.00 75.56 157 ARG A O 1
ATOM 1249 N N . GLN A 1 158 ? -27.925 8.329 38.408 1.00 77.25 158 GLN A N 1
ATOM 1250 C CA . GLN A 1 158 ? -26.750 7.638 37.862 1.00 77.25 158 GLN A CA 1
ATOM 1251 C C . GLN A 1 158 ? -27.021 7.082 36.461 1.00 77.25 158 GLN A C 1
ATOM 1253 O O . GLN A 1 158 ? -26.161 7.172 35.581 1.00 77.25 158 GLN A O 1
ATOM 1258 N N . GLN A 1 159 ? -28.224 6.562 36.218 1.00 77.06 159 GLN A N 1
ATOM 1259 C CA . GLN A 1 159 ? -28.618 6.064 34.907 1.00 77.06 159 GLN A CA 1
ATOM 1260 C C . GLN A 1 159 ? -28.648 7.189 33.862 1.00 77.06 159 GLN A C 1
ATOM 1262 O O . GLN A 1 159 ? -28.056 7.029 32.792 1.00 77.06 159 GLN A O 1
ATOM 1267 N N . LEU A 1 160 ? -29.234 8.348 34.187 1.00 82.50 160 LEU A N 1
ATOM 1268 C CA . LEU A 1 160 ? -29.245 9.532 33.314 1.00 82.50 160 LEU A CA 1
ATOM 1269 C C . LEU A 1 160 ? -27.841 10.097 33.058 1.00 82.50 160 LEU A C 1
ATOM 1271 O O . LEU A 1 160 ? -27.519 10.457 31.921 1.00 82.50 160 LEU A O 1
ATOM 1275 N N . LEU A 1 161 ? -26.984 10.126 34.084 1.00 81.69 161 LEU A N 1
ATOM 1276 C CA . LEU A 1 161 ? -25.591 10.557 33.948 1.00 81.69 161 LEU A CA 1
ATOM 1277 C C . LEU A 1 161 ? -24.833 9.622 32.997 1.00 81.69 161 LEU A C 1
ATOM 1279 O O . LEU A 1 161 ? -24.200 10.069 32.044 1.00 81.69 161 LEU A O 1
ATOM 1283 N N . SER A 1 162 ? -25.001 8.310 33.178 1.00 77.50 162 SER A N 1
ATOM 1284 C CA . SER A 1 162 ? -24.378 7.303 32.318 1.00 77.50 162 SER A CA 1
ATOM 1285 C C . SER A 1 162 ? -24.910 7.335 30.878 1.00 77.50 162 SER A C 1
ATOM 1287 O O . SER A 1 162 ? -24.164 7.052 29.939 1.00 77.50 162 SER A O 1
ATOM 1289 N N . GLY A 1 163 ? -26.181 7.704 30.684 1.00 81.56 163 GLY A N 1
ATOM 1290 C CA . GLY A 1 163 ? -26.772 7.947 29.368 1.00 81.56 163 GLY A CA 1
ATOM 1291 C C . GLY A 1 163 ? -26.145 9.161 28.682 1.00 81.56 163 GLY A C 1
ATOM 1292 O O . GLY A 1 163 ? -25.754 9.078 27.517 1.00 81.56 163 GLY A O 1
ATOM 1293 N N . THR A 1 164 ? -25.956 10.247 29.433 1.00 88.62 164 THR A N 1
ATOM 1294 C CA . THR A 1 164 ? -25.279 11.467 28.966 1.00 88.62 164 THR A CA 1
ATOM 1295 C C . THR A 1 164 ? -23.818 11.205 28.606 1.00 88.62 164 THR A C 1
ATOM 1297 O O . THR A 1 164 ? -23.376 11.596 27.527 1.00 88.62 164 THR A O 1
ATOM 1300 N N . ASP A 1 165 ? -23.076 10.476 29.442 1.00 85.19 165 ASP A N 1
ATOM 1301 C CA . ASP A 1 165 ? -21.680 10.119 29.168 1.00 85.19 165 ASP A CA 1
ATOM 1302 C C . ASP A 1 165 ? -21.538 9.259 27.909 1.00 85.19 165 ASP A C 1
ATOM 1304 O O . ASP A 1 165 ? -20.610 9.438 27.113 1.00 85.19 165 ASP A O 1
ATOM 1308 N N . ARG A 1 166 ? -22.471 8.324 27.692 1.00 79.75 166 ARG A N 1
ATOM 1309 C CA . ARG A 1 166 ? -22.510 7.502 26.474 1.00 79.75 166 ARG A CA 1
ATOM 1310 C C . ARG A 1 166 ? -22.793 8.344 25.236 1.00 79.75 166 ARG A C 1
ATOM 1312 O O . ARG A 1 166 ? -22.100 8.171 24.234 1.00 79.75 166 ARG A O 1
ATOM 1319 N N . LEU A 1 167 ? -23.753 9.265 25.310 1.00 91.75 167 LEU A N 1
ATOM 1320 C CA . LEU A 1 167 ? -24.058 10.191 24.218 1.00 91.75 167 LEU A CA 1
ATOM 1321 C C . LEU A 1 167 ? -22.872 11.101 23.904 1.00 91.75 167 LEU A C 1
ATOM 1323 O O . LEU A 1 167 ? -22.530 11.263 22.736 1.00 91.75 167 LEU A O 1
ATOM 1327 N N . ASN A 1 168 ? -22.197 11.633 24.923 1.00 92.62 168 ASN A N 1
ATOM 1328 C CA . ASN A 1 168 ? -21.027 12.488 24.739 1.00 92.62 168 ASN A CA 1
ATOM 1329 C C . ASN A 1 168 ? -19.880 11.721 24.055 1.00 92.62 168 ASN A C 1
ATOM 1331 O O . ASN A 1 168 ? -19.341 12.169 23.044 1.00 92.62 168 ASN A O 1
ATOM 1335 N N . ARG A 1 169 ? -19.582 10.492 24.506 1.00 90.62 169 ARG A N 1
ATOM 1336 C CA . ARG A 1 169 ? -18.598 9.624 23.831 1.00 90.62 169 ARG A CA 1
ATOM 1337 C C . ARG A 1 169 ? -18.999 9.290 22.398 1.00 90.62 169 ARG A C 1
ATOM 1339 O O . ARG A 1 169 ? -18.139 9.303 21.523 1.00 90.62 169 ARG A O 1
ATOM 1346 N N . SER A 1 170 ? -20.274 8.996 22.147 1.00 91.88 170 SER A N 1
ATOM 1347 C CA . SER A 1 170 ? -20.774 8.726 20.795 1.00 91.88 170 SER A CA 1
ATOM 1348 C C . SER A 1 170 ? -20.642 9.953 19.893 1.00 91.88 170 SER A C 1
ATOM 1350 O O . SER A 1 170 ? -20.198 9.829 18.759 1.00 91.88 170 SER A O 1
ATOM 1352 N N . SER A 1 171 ? -20.963 11.141 20.406 1.00 95.75 171 SER A N 1
ATOM 1353 C CA . SER A 1 171 ? -20.827 12.411 19.689 1.00 95.75 171 SER A CA 1
ATOM 1354 C C . SER A 1 171 ? -19.367 12.702 19.332 1.00 95.75 171 SER A C 1
ATOM 1356 O O . SER A 1 171 ? -19.058 13.012 18.183 1.00 95.75 171 SER A O 1
ATOM 1358 N N . ASN A 1 172 ? -18.442 12.496 20.275 1.00 94.38 172 ASN A N 1
ATOM 1359 C CA . ASN A 1 172 ? -17.010 12.659 20.019 1.00 94.38 172 ASN A CA 1
ATOM 1360 C C . ASN A 1 172 ? -16.493 11.645 18.992 1.00 94.38 172 ASN A C 1
ATOM 1362 O O . ASN A 1 172 ? -15.729 12.015 18.107 1.00 94.38 172 ASN A O 1
ATOM 1366 N N . ARG A 1 173 ? -16.956 10.389 19.051 1.00 92.38 173 ARG A N 1
ATOM 1367 C CA . ARG A 1 173 ? -16.630 9.370 18.040 1.00 92.38 173 ARG A CA 1
ATOM 1368 C C . ARG A 1 173 ? -17.178 9.720 16.659 1.00 92.38 173 ARG A C 1
ATOM 1370 O O . ARG A 1 173 ? -16.484 9.497 15.678 1.00 92.38 173 ARG A O 1
ATOM 1377 N N . LEU A 1 174 ? -18.386 10.278 16.568 1.00 95.81 174 LEU A N 1
ATOM 1378 C CA . LEU A 1 174 ? -18.965 10.718 15.295 1.00 95.81 174 LEU A CA 1
ATOM 1379 C C . LEU A 1 174 ? -18.179 11.884 14.692 1.00 95.81 174 LEU A C 1
ATOM 1381 O O . LEU A 1 174 ? -17.871 11.853 13.506 1.00 95.81 174 LEU A O 1
ATOM 1385 N N . ARG A 1 175 ? -17.798 12.875 15.507 1.00 97.00 175 ARG A N 1
ATOM 1386 C CA . ARG A 1 175 ? -16.938 13.988 15.069 1.00 97.00 175 ARG A CA 1
ATOM 1387 C C . ARG A 1 175 ? -15.581 13.495 14.580 1.00 97.00 175 ARG A C 1
ATOM 1389 O O . ARG A 1 175 ? -15.104 13.940 13.542 1.00 97.00 175 ARG A O 1
ATOM 1396 N N . GLU A 1 176 ? -14.994 12.548 15.302 1.00 96.69 176 GLU A N 1
ATOM 1397 C CA . GLU A 1 176 ? -13.732 11.928 14.914 1.00 96.69 176 GLU A CA 1
ATOM 1398 C C . GLU A 1 176 ? -13.867 11.126 13.613 1.00 96.69 176 GLU A C 1
ATOM 1400 O O . GLU A 1 176 ? -13.060 11.282 12.702 1.00 96.69 176 GLU A O 1
ATOM 1405 N N . SER A 1 177 ? -14.936 10.340 13.470 1.00 95.50 177 SER A N 1
ATOM 1406 C CA . SER A 1 177 ? -15.229 9.604 12.239 1.00 95.50 177 SER A CA 1
ATOM 1407 C C . SER A 1 177 ? -15.441 10.538 11.051 1.00 95.50 177 SER A C 1
ATOM 1409 O O . SER A 1 177 ? -15.003 10.221 9.951 1.00 95.50 177 SER A O 1
ATOM 1411 N N . GLN A 1 178 ? -16.101 11.680 11.253 1.00 97.00 178 GLN A N 1
ATOM 1412 C CA . GLN A 1 178 ? -16.291 12.685 10.211 1.00 97.00 178 GLN A CA 1
ATOM 1413 C C . GLN A 1 178 ? -14.954 13.301 9.791 1.00 97.00 178 GLN A C 1
ATOM 1415 O O . GLN A 1 178 ? -14.703 13.458 8.600 1.00 97.00 178 GLN A O 1
ATOM 1420 N N . ARG A 1 179 ? -14.078 13.609 10.755 1.00 97.25 179 ARG A N 1
ATOM 1421 C CA . ARG A 1 179 ? -12.728 14.115 10.484 1.00 97.25 179 ARG A CA 1
ATOM 1422 C C . ARG A 1 179 ? -11.918 13.128 9.643 1.00 97.25 179 ARG A C 1
ATOM 1424 O O . ARG A 1 179 ? -11.384 13.519 8.612 1.00 97.25 179 ARG A O 1
ATOM 1431 N N . ILE A 1 180 ? -11.884 11.859 10.049 1.00 97.06 180 ILE A N 1
ATOM 1432 C CA . ILE A 1 180 ? -11.166 10.800 9.326 1.00 97.06 180 ILE A CA 1
ATOM 1433 C C . ILE A 1 180 ? -11.776 10.577 7.935 1.00 97.06 180 ILE A C 1
ATOM 1435 O O . ILE A 1 180 ? -11.045 10.372 6.969 1.00 97.06 180 ILE A O 1
ATOM 1439 N N . ALA A 1 181 ? -13.105 10.640 7.803 1.00 96.69 181 ALA A N 1
ATOM 1440 C CA . ALA A 1 181 ? -13.775 10.504 6.511 1.00 96.69 181 ALA A CA 1
ATOM 1441 C C . ALA A 1 181 ? -13.389 11.633 5.542 1.00 96.69 181 ALA A C 1
ATOM 1443 O O . ALA A 1 181 ? -13.074 11.348 4.391 1.00 96.69 181 ALA A O 1
ATOM 1444 N N . LEU A 1 182 ? -13.343 12.884 6.013 1.00 97.81 182 LEU A N 1
ATOM 1445 C CA . LEU A 1 182 ? -12.899 14.032 5.212 1.00 97.81 182 LEU A CA 1
ATOM 1446 C C . LEU A 1 182 ? -11.419 13.922 4.820 1.00 97.81 182 LEU A C 1
ATOM 1448 O O . LEU A 1 182 ? -11.054 14.200 3.681 1.00 97.81 182 LEU A O 1
ATOM 1452 N N . GLU A 1 183 ? -10.564 13.473 5.739 1.00 97.44 183 GLU A N 1
ATOM 1453 C CA . GLU A 1 183 ? -9.154 13.200 5.444 1.00 97.44 183 GLU A CA 1
ATOM 1454 C C . GLU A 1 183 ? -9.010 12.097 4.382 1.00 97.44 183 GLU A C 1
ATOM 1456 O O . GLU A 1 183 ? -8.241 12.231 3.431 1.00 97.44 183 GLU A O 1
ATOM 1461 N N . THR A 1 184 ? -9.814 11.036 4.487 1.00 96.19 184 THR A N 1
ATOM 1462 C CA . THR A 1 184 ? -9.841 9.934 3.516 1.00 96.19 184 THR A CA 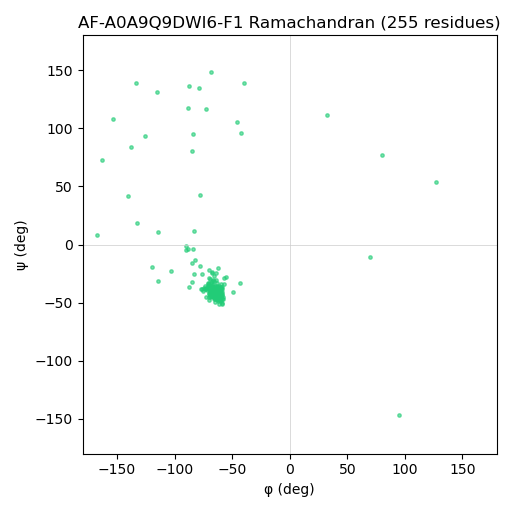1
ATOM 1463 C C . THR A 1 184 ? -10.339 10.400 2.148 1.00 96.19 184 THR A C 1
ATOM 1465 O O . THR A 1 184 ? -9.771 10.012 1.127 1.00 96.19 184 THR A O 1
ATOM 1468 N N . GLU A 1 185 ? -11.361 11.259 2.105 1.00 97.06 185 GLU A N 1
ATOM 1469 C CA . GLU A 1 185 ? -11.848 11.885 0.873 1.00 97.06 185 GLU A CA 1
ATOM 1470 C C . GLU A 1 185 ? -10.744 12.710 0.204 1.00 97.06 185 GLU A C 1
ATOM 1472 O O . GLU A 1 185 ? -10.501 12.568 -0.995 1.00 97.06 185 GLU A O 1
ATOM 1477 N N . GLN A 1 186 ? -10.013 13.511 0.982 1.00 97.44 186 GLN A N 1
ATOM 1478 C CA . GLN A 1 186 ? -8.905 14.314 0.476 1.00 97.44 186 GLN A CA 1
ATOM 1479 C C . GLN A 1 186 ? -7.760 13.445 -0.072 1.00 97.44 186 GLN A C 1
ATOM 1481 O O . GLN A 1 186 ? -7.237 13.723 -1.154 1.00 97.44 186 GLN A O 1
ATOM 1486 N N . ILE A 1 187 ? -7.384 12.371 0.630 1.00 97.44 187 ILE A N 1
ATOM 1487 C CA . ILE A 1 187 ? -6.390 11.399 0.144 1.00 97.44 187 ILE A CA 1
ATOM 1488 C C . ILE A 1 187 ? -6.877 10.736 -1.152 1.00 97.44 187 ILE A C 1
ATOM 1490 O O . ILE A 1 187 ? -6.105 10.597 -2.104 1.00 97.44 187 ILE A O 1
ATOM 1494 N N . GLY A 1 188 ? -8.159 10.368 -1.218 1.00 97.31 188 GLY A N 1
ATOM 1495 C CA . GLY A 1 188 ? -8.782 9.793 -2.408 1.00 97.31 188 GLY A CA 1
ATOM 1496 C C . GLY A 1 188 ? -8.744 10.746 -3.604 1.00 97.31 188 GLY A C 1
ATOM 1497 O O . GLY A 1 188 ? -8.339 10.345 -4.696 1.00 97.31 188 GLY A O 1
ATOM 1498 N N . ALA A 1 189 ? -9.079 12.020 -3.394 1.00 97.38 189 ALA A N 1
ATOM 1499 C CA . ALA A 1 189 ? -9.015 13.058 -4.419 1.00 97.38 189 ALA A CA 1
ATOM 1500 C C . ALA A 1 189 ? -7.585 13.257 -4.953 1.00 97.38 189 ALA A C 1
ATOM 1502 O O . ALA A 1 189 ? -7.380 13.303 -6.167 1.00 97.38 189 ALA A O 1
ATOM 1503 N N . ASN A 1 190 ? -6.587 13.299 -4.064 1.00 96.50 190 ASN A N 1
ATOM 1504 C CA . ASN A 1 190 ? -5.178 13.388 -4.459 1.00 96.50 190 ASN A CA 1
ATOM 1505 C C . ASN A 1 190 ? -4.733 12.156 -5.259 1.00 96.50 190 ASN A C 1
ATOM 1507 O O . ASN A 1 190 ? -4.122 12.295 -6.317 1.00 96.50 190 ASN A O 1
ATOM 1511 N N . THR A 1 191 ? -5.109 10.957 -4.805 1.00 96.12 191 THR A N 1
ATOM 1512 C CA . THR A 1 191 ? -4.792 9.694 -5.491 1.00 96.12 191 THR A CA 1
ATOM 1513 C C . THR A 1 191 ? -5.395 9.658 -6.896 1.00 96.12 191 THR A C 1
ATOM 1515 O O . THR A 1 191 ? -4.722 9.271 -7.848 1.00 96.12 191 THR A O 1
ATOM 1518 N N . LEU A 1 192 ? -6.646 10.104 -7.060 1.00 97.38 192 LEU A N 1
ATOM 1519 C CA . LEU A 1 192 ? -7.282 10.231 -8.375 1.00 97.38 192 LEU A CA 1
ATOM 1520 C C . LEU A 1 192 ? -6.539 11.229 -9.275 1.00 97.38 192 LEU A C 1
ATOM 1522 O O . LEU A 1 192 ? -6.361 10.960 -10.465 1.00 97.38 192 LEU A O 1
ATOM 1526 N N . GLY A 1 193 ? -6.064 12.344 -8.713 1.00 97.38 193 GLY A N 1
ATOM 1527 C CA . GLY A 1 193 ? -5.216 13.305 -9.418 1.00 97.38 193 GLY A CA 1
ATOM 1528 C C . GLY A 1 193 ? -3.899 12.691 -9.904 1.00 97.38 193 GLY A C 1
ATOM 1529 O O . GLY A 1 193 ? -3.514 12.880 -11.060 1.00 97.38 193 GLY A O 1
ATOM 1530 N N . ASP A 1 194 ? -3.235 11.903 -9.062 1.00 97.44 194 ASP A N 1
ATOM 1531 C CA . ASP A 1 194 ? -1.981 11.234 -9.415 1.00 97.44 194 ASP A CA 1
ATOM 1532 C C . ASP A 1 194 ? -2.184 10.124 -10.449 1.00 97.44 194 ASP A C 1
ATOM 1534 O O . ASP A 1 194 ? -1.415 10.033 -11.406 1.00 97.44 194 ASP A O 1
ATOM 1538 N N . LEU A 1 195 ? -3.254 9.332 -10.336 1.00 97.06 195 LEU A N 1
ATOM 1539 C CA . LEU A 1 195 ? -3.624 8.342 -11.351 1.00 97.06 195 LEU A CA 1
ATOM 1540 C C . LEU A 1 195 ? -3.896 8.998 -12.709 1.00 97.06 195 LEU A C 1
ATOM 1542 O O . LEU A 1 195 ? -3.510 8.456 -13.747 1.00 97.06 195 LEU A O 1
ATOM 1546 N N . HIS A 1 196 ? -4.518 10.179 -12.718 1.00 97.25 196 HIS A N 1
ATOM 1547 C CA . HIS A 1 196 ? -4.733 10.934 -13.947 1.00 97.25 196 HIS A CA 1
ATOM 1548 C C . HIS A 1 196 ? -3.405 11.352 -14.596 1.00 97.25 196 HIS A C 1
ATOM 1550 O O . HIS A 1 196 ? -3.200 11.101 -15.785 1.00 97.25 196 HIS A O 1
ATOM 1556 N N . ARG A 1 197 ? -2.469 11.901 -13.809 1.00 97.19 197 ARG A N 1
ATOM 1557 C CA . ARG A 1 197 ? -1.117 12.255 -14.284 1.00 97.19 197 ARG A CA 1
ATOM 1558 C C . ARG A 1 197 ? -0.336 11.036 -14.772 1.00 97.19 197 ARG A C 1
ATOM 1560 O O . ARG A 1 197 ? 0.317 11.099 -15.810 1.00 97.19 197 ARG A O 1
ATOM 1567 N N . GLN A 1 198 ? -0.415 9.912 -14.062 1.00 96.75 198 GLN A N 1
ATOM 1568 C CA . GLN A 1 198 ? 0.228 8.663 -14.477 1.00 96.75 198 GLN A CA 1
ATOM 1569 C C . GLN A 1 198 ? -0.335 8.159 -15.807 1.00 96.75 198 GLN A C 1
ATOM 1571 O O . GLN A 1 198 ? 0.425 7.772 -16.694 1.00 96.75 198 GLN A O 1
ATOM 1576 N N . ARG A 1 199 ? -1.660 8.210 -15.993 1.00 97.50 199 ARG A N 1
ATOM 1577 C CA . ARG A 1 199 ? -2.294 7.860 -17.270 1.00 97.50 199 ARG A CA 1
ATOM 1578 C C . ARG A 1 199 ? -1.782 8.747 -18.407 1.00 97.50 199 ARG A C 1
ATOM 1580 O O . ARG A 1 199 ? -1.492 8.239 -19.492 1.00 97.50 199 ARG A O 1
ATOM 1587 N N . GLU A 1 200 ? -1.663 10.049 -18.173 1.00 97.00 200 GLU A N 1
ATOM 1588 C CA . GLU A 1 200 ? -1.110 10.991 -19.148 1.00 97.00 200 GLU A CA 1
ATOM 1589 C C . GLU A 1 200 ? 0.351 10.651 -19.483 1.00 97.00 200 GLU A C 1
ATOM 1591 O O . GLU A 1 200 ? 0.709 10.543 -20.655 1.00 97.00 200 GLU A O 1
ATOM 1596 N N . GLN A 1 201 ? 1.178 10.353 -18.476 1.00 96.38 201 GLN A N 1
ATOM 1597 C CA . GLN A 1 201 ? 2.567 9.931 -18.673 1.00 96.38 201 GLN A CA 1
ATOM 1598 C C . GLN A 1 201 ? 2.683 8.630 -19.482 1.00 96.38 201 GLN A C 1
ATOM 1600 O O . GLN A 1 201 ? 3.543 8.530 -20.361 1.00 96.38 201 GLN A O 1
ATOM 1605 N N . ILE A 1 202 ? 1.818 7.644 -19.230 1.00 95.56 202 ILE A N 1
ATOM 1606 C CA . ILE A 1 202 ? 1.773 6.396 -20.005 1.00 95.56 202 ILE A CA 1
ATOM 1607 C C . ILE A 1 202 ? 1.361 6.683 -21.451 1.00 95.56 202 ILE A C 1
ATOM 1609 O O . ILE A 1 202 ? 1.968 6.147 -22.376 1.00 95.56 202 ILE A O 1
ATOM 1613 N N . THR A 1 203 ? 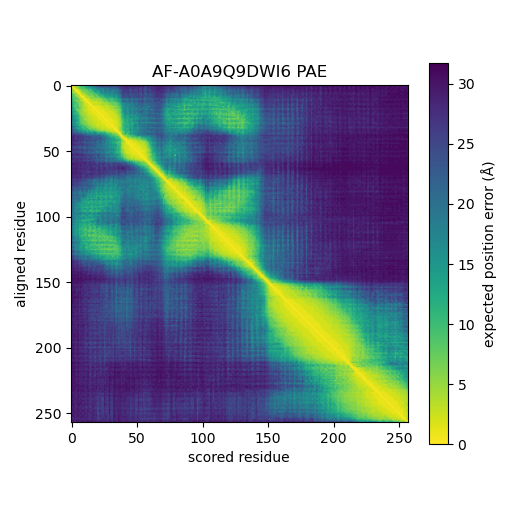0.366 7.548 -21.655 1.00 96.56 203 THR A N 1
ATOM 1614 C CA . THR A 1 203 ? -0.115 7.924 -22.993 1.00 96.56 203 THR A CA 1
ATOM 1615 C C . THR A 1 203 ? 0.991 8.615 -23.788 1.00 96.56 203 THR A C 1
ATOM 1617 O O . THR A 1 203 ? 1.303 8.179 -24.893 1.00 96.56 203 THR A O 1
ATOM 1620 N N . ASN A 1 204 ? 1.672 9.589 -23.179 1.00 95.62 204 ASN A N 1
ATOM 1621 C CA . ASN A 1 204 ? 2.798 10.298 -23.786 1.00 95.62 204 ASN A CA 1
ATOM 1622 C C . ASN A 1 204 ? 3.980 9.364 -24.081 1.00 95.62 204 ASN A C 1
ATOM 1624 O O . ASN A 1 204 ? 4.605 9.453 -25.134 1.00 95.62 204 ASN A O 1
ATOM 1628 N N . THR A 1 205 ? 4.303 8.445 -23.165 1.00 93.88 205 THR A N 1
ATOM 1629 C CA . THR A 1 205 ? 5.362 7.445 -23.387 1.00 93.88 205 THR A CA 1
ATOM 1630 C C . THR A 1 205 ? 5.003 6.519 -24.545 1.00 93.88 205 THR A C 1
ATOM 1632 O O . THR A 1 205 ? 5.855 6.221 -25.379 1.00 93.88 205 THR A O 1
ATOM 1635 N N . ARG A 1 206 ? 3.740 6.089 -24.630 1.00 95.00 206 ARG A N 1
ATOM 1636 C CA . ARG A 1 206 ? 3.247 5.236 -25.713 1.00 95.00 206 ARG A CA 1
ATOM 1637 C C . ARG A 1 206 ? 3.301 5.945 -27.065 1.00 95.00 206 ARG A C 1
ATOM 1639 O O . ARG A 1 206 ? 3.754 5.339 -28.027 1.00 95.00 206 ARG A O 1
ATOM 1646 N N . GLU A 1 207 ? 2.881 7.204 -27.130 1.00 93.56 207 GLU A N 1
ATOM 1647 C CA . GLU A 1 207 ? 2.967 8.024 -28.344 1.00 93.56 207 GLU A CA 1
ATOM 1648 C C . GLU A 1 207 ? 4.425 8.209 -28.787 1.00 93.56 207 GLU A C 1
ATOM 1650 O O . GLU A 1 207 ? 4.767 7.904 -29.926 1.00 93.56 207 GLU A O 1
ATOM 1655 N N . ARG A 1 208 ? 5.328 8.553 -27.858 1.00 88.25 208 ARG A N 1
ATOM 1656 C CA . ARG A 1 208 ? 6.771 8.653 -28.141 1.00 88.25 208 ARG A CA 1
ATOM 1657 C C . ARG A 1 208 ? 7.386 7.343 -28.635 1.00 88.25 208 ARG A C 1
ATOM 1659 O O . ARG A 1 208 ? 8.292 7.379 -29.463 1.00 88.25 208 ARG A O 1
ATOM 1666 N N . LEU A 1 209 ? 6.944 6.196 -28.119 1.00 89.00 209 LEU A N 1
ATOM 1667 C CA . LEU A 1 209 ? 7.412 4.890 -28.590 1.00 89.00 209 LEU A CA 1
ATOM 1668 C C . LEU A 1 209 ? 6.945 4.612 -30.023 1.00 89.00 209 LEU A C 1
ATOM 1670 O O . LEU A 1 209 ? 7.767 4.204 -30.840 1.00 89.00 209 LEU A O 1
ATOM 1674 N N . LEU A 1 210 ? 5.678 4.895 -30.339 1.00 88.31 210 LEU A N 1
ATOM 1675 C CA . LEU A 1 210 ? 5.143 4.765 -31.699 1.00 88.31 210 LEU A CA 1
ATOM 1676 C C . LEU A 1 210 ? 5.883 5.682 -32.687 1.00 88.31 210 LEU A C 1
ATOM 1678 O O . LEU A 1 210 ? 6.256 5.251 -33.777 1.00 88.31 210 LEU A O 1
ATOM 1682 N N . ASP A 1 211 ? 6.186 6.917 -32.286 1.00 84.94 211 ASP A N 1
ATOM 1683 C CA . ASP A 1 211 ? 6.986 7.835 -33.101 1.00 84.94 211 ASP A CA 1
ATOM 1684 C C . ASP A 1 211 ? 8.430 7.333 -33.288 1.00 84.94 211 ASP A C 1
ATOM 1686 O O . ASP A 1 211 ? 8.992 7.407 -34.385 1.00 84.94 211 ASP A O 1
ATOM 1690 N N . SER A 1 212 ? 9.040 6.781 -32.232 1.00 82.06 212 SER A N 1
ATOM 1691 C CA . SER A 1 212 ? 10.394 6.207 -32.259 1.00 82.06 212 SER A CA 1
ATOM 1692 C C . SER A 1 212 ? 10.512 5.005 -33.207 1.00 82.06 212 SER A C 1
ATOM 1694 O O . SER A 1 212 ? 11.523 4.864 -33.908 1.00 82.06 212 SER A O 1
ATOM 1696 N N . GLU A 1 213 ? 9.475 4.166 -33.302 1.00 80.44 213 GLU A N 1
ATOM 1697 C CA . GLU A 1 213 ? 9.403 3.094 -34.306 1.00 80.44 213 GLU A CA 1
ATOM 1698 C C . GLU A 1 213 ? 9.494 3.665 -35.736 1.00 80.44 213 GLU A C 1
ATOM 1700 O O . GLU A 1 213 ? 10.253 3.151 -36.565 1.00 80.44 213 GLU A O 1
ATOM 1705 N N . GLY A 1 214 ? 8.837 4.798 -36.005 1.00 79.12 214 GLY A N 1
ATOM 1706 C CA . GLY A 1 214 ? 8.917 5.500 -37.291 1.00 79.12 214 GLY A CA 1
ATOM 1707 C C . GLY A 1 214 ? 10.300 6.097 -37.601 1.00 79.12 214 GLY A C 1
ATOM 1708 O O . GLY A 1 214 ? 10.794 5.995 -38.731 1.00 79.12 214 GLY A O 1
ATOM 1709 N N . TYR A 1 215 ? 10.976 6.690 -36.609 1.00 75.94 215 TYR A N 1
ATOM 1710 C CA . TYR A 1 215 ? 12.342 7.213 -36.783 1.00 75.94 215 TYR A CA 1
ATOM 1711 C C . TYR A 1 215 ? 13.380 6.107 -36.992 1.00 75.94 215 TYR A C 1
ATOM 1713 O O . TYR A 1 215 ? 14.349 6.300 -37.739 1.00 75.94 215 TYR A O 1
ATOM 1721 N N . THR A 1 216 ? 13.176 4.943 -36.375 1.00 78.06 216 THR A N 1
ATOM 1722 C CA . THR A 1 216 ? 14.053 3.779 -36.534 1.00 78.06 216 THR A CA 1
ATOM 1723 C C . THR A 1 216 ? 14.002 3.255 -37.967 1.00 78.06 216 THR A C 1
ATOM 1725 O O . THR A 1 216 ? 15.052 3.070 -38.587 1.00 78.06 216 THR A O 1
ATOM 1728 N N . ASP A 1 217 ? 12.809 3.124 -38.554 1.00 79.94 217 ASP A N 1
ATOM 1729 C CA . ASP A 1 217 ? 12.667 2.687 -39.949 1.00 79.94 217 ASP A CA 1
ATOM 1730 C C . ASP A 1 217 ? 13.307 3.683 -40.936 1.00 79.94 217 ASP A C 1
ATOM 1732 O O . ASP A 1 217 ? 14.073 3.310 -41.836 1.00 79.94 217 ASP A O 1
ATOM 1736 N N . ARG A 1 218 ? 13.110 4.991 -40.710 1.00 77.44 218 ARG A N 1
ATOM 1737 C CA . ARG A 1 218 ? 13.743 6.032 -41.534 1.00 77.44 218 ARG A CA 1
ATOM 1738 C C . ARG A 1 218 ? 15.269 6.004 -41.428 1.00 77.44 218 ARG A C 1
ATOM 1740 O O . ARG A 1 218 ? 15.946 6.157 -42.447 1.00 77.44 218 ARG A O 1
ATOM 1747 N N . SER A 1 219 ? 15.807 5.765 -40.234 1.00 79.81 219 SER A N 1
ATOM 1748 C CA . SER A 1 219 ? 17.251 5.643 -39.992 1.00 79.81 219 SER A CA 1
ATOM 1749 C C . SER A 1 219 ? 17.841 4.389 -40.647 1.00 79.81 219 SER A C 1
ATOM 1751 O O . SER A 1 219 ? 18.913 4.445 -41.249 1.00 79.81 219 SER A O 1
ATOM 1753 N N . ILE A 1 220 ? 17.119 3.264 -40.640 1.00 83.62 220 ILE A N 1
ATOM 1754 C CA . ILE A 1 220 ? 17.519 2.051 -41.369 1.00 83.62 220 ILE A CA 1
ATOM 1755 C C . ILE A 1 220 ? 17.537 2.314 -42.881 1.00 83.62 220 ILE A C 1
ATOM 1757 O O . ILE A 1 220 ? 18.458 1.878 -43.582 1.00 83.62 220 ILE A O 1
ATOM 1761 N N . LYS A 1 221 ? 16.559 3.063 -43.404 1.00 85.44 221 LYS A N 1
ATOM 1762 C CA . LYS A 1 221 ? 16.491 3.425 -44.826 1.00 85.44 221 LYS A CA 1
ATOM 1763 C C . LYS A 1 221 ? 17.664 4.311 -45.258 1.00 85.44 221 LYS A C 1
ATOM 1765 O O . LYS A 1 221 ? 18.244 4.067 -46.320 1.00 85.44 221 LYS A O 1
ATOM 1770 N N . THR A 1 222 ? 18.056 5.300 -44.451 1.00 84.81 222 THR A N 1
ATOM 1771 C CA . THR A 1 222 ? 19.216 6.160 -44.751 1.00 84.81 222 THR A CA 1
ATOM 1772 C C . THR A 1 222 ? 20.533 5.391 -44.647 1.00 84.81 222 THR A C 1
ATOM 1774 O O . THR A 1 222 ? 21.360 5.487 -45.558 1.00 84.81 222 THR A O 1
ATOM 1777 N N . LEU A 1 223 ? 20.703 4.555 -43.616 1.00 84.94 223 LEU A N 1
ATOM 1778 C CA . LEU A 1 223 ? 21.877 3.693 -43.453 1.00 84.94 223 LEU A CA 1
ATOM 1779 C C . LEU A 1 223 ? 22.026 2.699 -44.609 1.00 84.94 223 LEU A C 1
ATOM 1781 O O . LEU A 1 223 ? 23.117 2.570 -45.163 1.00 84.94 223 LEU A O 1
ATOM 1785 N N . ARG A 1 224 ? 20.937 2.055 -45.056 1.00 86.06 224 ARG A N 1
ATOM 1786 C CA . ARG A 1 224 ? 20.950 1.193 -46.255 1.00 86.06 224 ARG A CA 1
ATOM 1787 C C . ARG A 1 224 ? 21.368 1.959 -47.512 1.00 86.06 224 ARG A C 1
ATOM 1789 O O . ARG A 1 224 ? 22.104 1.415 -48.336 1.00 86.06 224 ARG A O 1
ATOM 1796 N N . GLY A 1 225 ? 20.934 3.211 -47.661 1.00 87.00 225 GLY A N 1
ATOM 1797 C CA . GLY A 1 225 ? 21.360 4.086 -48.756 1.00 87.00 225 GLY A CA 1
ATOM 1798 C C . GLY A 1 225 ? 22.865 4.375 -48.733 1.00 87.00 225 GLY A C 1
ATOM 1799 O O . GLY A 1 225 ? 23.530 4.270 -49.766 1.00 87.00 225 GLY A O 1
ATOM 1800 N N . MET A 1 226 ? 23.417 4.673 -47.555 1.00 88.00 226 MET A N 1
ATOM 1801 C CA . MET A 1 226 ? 24.856 4.893 -47.367 1.00 88.00 226 MET A CA 1
ATOM 1802 C C . MET A 1 226 ? 25.672 3.617 -47.597 1.00 88.00 226 MET A C 1
ATOM 1804 O O . MET A 1 226 ? 26.683 3.659 -48.296 1.00 88.00 226 MET A O 1
ATOM 1808 N N . ALA A 1 227 ? 25.208 2.474 -47.088 1.00 84.06 227 ALA A N 1
ATOM 1809 C CA . ALA A 1 227 ? 25.871 1.183 -47.257 1.00 84.06 227 ALA A CA 1
ATOM 1810 C C . ALA A 1 227 ? 25.976 0.772 -48.735 1.00 84.06 227 ALA A C 1
ATOM 1812 O O . ALA A 1 227 ? 27.036 0.328 -49.173 1.00 84.06 227 ALA A O 1
ATOM 1813 N N . ARG A 1 228 ? 24.917 0.984 -49.535 1.00 88.00 228 ARG A N 1
ATOM 1814 C CA . ARG A 1 228 ? 24.967 0.725 -50.986 1.00 88.00 228 ARG A CA 1
ATOM 1815 C C . ARG A 1 228 ? 26.001 1.602 -51.686 1.00 88.00 228 ARG A C 1
ATOM 1817 O O . ARG A 1 228 ? 26.832 1.076 -52.415 1.00 88.00 228 ARG A O 1
ATOM 1824 N N . ARG A 1 229 ? 25.991 2.917 -51.430 1.00 90.44 229 ARG A N 1
ATOM 1825 C CA . ARG A 1 229 ? 26.973 3.851 -52.015 1.00 90.44 229 ARG A CA 1
ATOM 1826 C C . ARG A 1 229 ? 28.405 3.481 -51.619 1.00 90.44 229 ARG A C 1
ATOM 1828 O O . ARG A 1 229 ? 29.295 3.497 -52.462 1.00 90.44 229 ARG A O 1
ATOM 1835 N N . MET A 1 230 ? 28.616 3.087 -50.362 1.00 90.56 230 MET A N 1
ATOM 1836 C CA . MET A 1 230 ? 29.912 2.616 -49.871 1.00 90.56 230 MET A CA 1
ATOM 1837 C C . MET A 1 230 ? 30.382 1.360 -50.620 1.00 90.56 230 MET A C 1
ATOM 1839 O O . MET A 1 230 ? 31.541 1.299 -51.028 1.00 90.56 230 MET A O 1
ATOM 1843 N N . ALA A 1 231 ? 29.498 0.379 -50.828 1.00 90.25 231 ALA A N 1
ATOM 1844 C CA . ALA A 1 231 ? 29.823 -0.838 -51.567 1.00 90.25 231 ALA A CA 1
ATOM 1845 C C . ALA A 1 231 ? 30.178 -0.536 -53.031 1.00 90.25 231 ALA A C 1
ATOM 1847 O O . ALA A 1 231 ? 31.205 -1.005 -53.515 1.00 90.25 231 ALA A O 1
ATOM 1848 N N . THR A 1 232 ? 29.387 0.301 -53.712 1.00 93.38 232 THR A N 1
ATOM 1849 C CA . THR A 1 232 ? 29.664 0.721 -55.094 1.00 93.38 232 THR A CA 1
ATOM 1850 C C . THR A 1 232 ? 31.018 1.417 -55.209 1.00 93.38 232 THR A C 1
ATOM 1852 O O . THR A 1 232 ? 31.819 1.042 -56.060 1.00 93.38 232 THR A O 1
ATOM 1855 N N . ASN A 1 233 ? 31.319 2.363 -54.315 1.00 93.00 233 ASN A N 1
ATOM 1856 C CA . ASN A 1 233 ? 32.608 3.054 -54.315 1.00 93.00 233 ASN A CA 1
ATOM 1857 C C . ASN A 1 233 ? 33.775 2.078 -54.113 1.00 93.00 233 ASN A C 1
ATOM 1859 O O . ASN A 1 233 ? 34.752 2.142 -54.852 1.00 93.00 233 ASN A O 1
ATOM 1863 N N . ARG A 1 234 ? 33.657 1.126 -53.173 1.00 93.75 234 ARG A N 1
ATOM 1864 C CA . ARG A 1 234 ? 34.684 0.092 -52.956 1.00 93.75 234 ARG A CA 1
ATOM 1865 C C . ARG A 1 234 ? 34.900 -0.783 -54.193 1.00 93.75 234 ARG A C 1
ATOM 1867 O O . ARG A 1 234 ? 36.047 -1.039 -54.547 1.00 93.75 234 ARG A O 1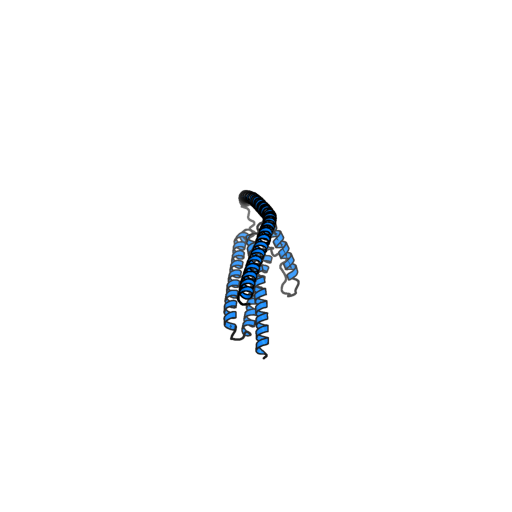
ATOM 1874 N N . ILE A 1 235 ? 33.826 -1.214 -54.859 1.00 94.56 235 ILE A N 1
ATOM 1875 C CA . ILE A 1 235 ? 33.911 -2.031 -56.082 1.00 94.56 235 ILE A CA 1
ATOM 1876 C C . ILE A 1 235 ? 34.616 -1.253 -57.201 1.00 94.56 235 ILE A C 1
ATOM 1878 O O . ILE A 1 235 ? 35.512 -1.797 -57.843 1.00 94.56 235 ILE A O 1
ATOM 1882 N N . ILE A 1 236 ? 34.269 0.025 -57.395 1.00 94.88 236 ILE A N 1
ATOM 1883 C CA . ILE A 1 236 ? 34.910 0.890 -58.397 1.00 94.88 236 ILE A CA 1
ATOM 1884 C C . ILE A 1 236 ? 36.411 1.032 -58.112 1.00 94.88 236 ILE A C 1
ATOM 1886 O O . ILE A 1 236 ? 37.223 0.881 -59.023 1.00 94.88 236 ILE A O 1
ATOM 1890 N N . THR A 1 237 ? 36.803 1.272 -56.856 1.00 95.75 237 THR A N 1
ATOM 1891 C CA . THR A 1 237 ? 38.221 1.394 -56.486 1.00 95.75 237 THR A CA 1
ATOM 1892 C C . THR A 1 237 ? 39.003 0.112 -56.776 1.00 95.75 237 THR A C 1
ATOM 1894 O O . THR A 1 237 ? 40.087 0.183 -57.353 1.00 95.75 237 THR A O 1
ATOM 1897 N N . ILE A 1 238 ? 38.455 -1.060 -56.434 1.00 96.81 238 ILE A N 1
ATOM 1898 C CA . ILE A 1 238 ? 39.101 -2.351 -56.721 1.00 96.81 238 ILE A CA 1
ATOM 1899 C C . ILE A 1 238 ? 39.244 -2.549 -58.235 1.00 96.81 238 ILE A C 1
ATOM 1901 O O . ILE A 1 238 ? 40.326 -2.905 -58.698 1.00 96.81 238 ILE A O 1
ATOM 1905 N N . ALA A 1 239 ? 38.200 -2.249 -59.015 1.00 96.44 239 ALA A N 1
ATOM 1906 C CA . ALA A 1 239 ? 38.244 -2.357 -60.471 1.00 96.44 239 ALA A CA 1
ATOM 1907 C C . ALA A 1 239 ? 39.365 -1.493 -61.082 1.00 96.44 239 ALA A C 1
ATOM 1909 O O . ALA A 1 239 ? 40.167 -2.000 -61.866 1.00 96.44 239 ALA A O 1
ATOM 1910 N N . ILE A 1 240 ? 39.501 -0.227 -60.670 1.00 96.88 240 ILE A N 1
ATOM 1911 C 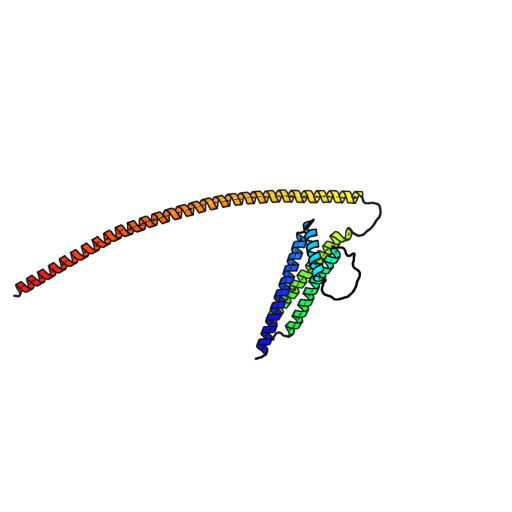CA . ILE A 1 240 ? 40.564 0.669 -61.166 1.00 96.88 240 ILE A CA 1
ATOM 1912 C C . ILE A 1 240 ? 41.958 0.109 -60.846 1.00 96.88 240 ILE A C 1
ATOM 1914 O O . ILE A 1 240 ? 42.815 0.061 -61.729 1.00 96.88 240 ILE A O 1
ATOM 1918 N N . ILE A 1 241 ? 42.182 -0.358 -59.612 1.00 97.19 241 ILE A N 1
ATOM 1919 C CA . ILE A 1 241 ? 43.469 -0.946 -59.206 1.00 97.19 241 ILE A CA 1
ATOM 1920 C C . ILE A 1 241 ? 43.793 -2.178 -60.062 1.00 97.19 241 ILE A C 1
ATOM 1922 O O . ILE A 1 241 ? 44.913 -2.298 -60.556 1.00 97.19 241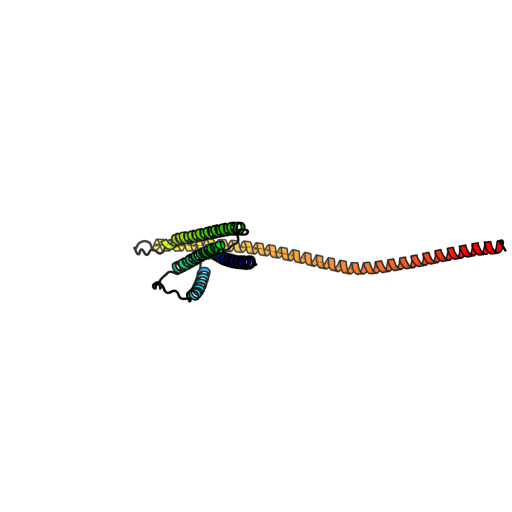 ILE A O 1
ATOM 1926 N N . THR A 1 242 ? 42.821 -3.068 -60.294 1.00 97.12 242 THR A N 1
ATOM 1927 C CA . THR A 1 242 ? 43.040 -4.271 -61.118 1.00 97.12 242 THR A CA 1
ATOM 1928 C C . THR A 1 242 ? 43.414 -3.934 -62.562 1.00 97.12 242 THR A C 1
ATOM 1930 O O . THR A 1 242 ? 44.329 -4.546 -63.113 1.00 97.12 242 THR A O 1
ATOM 1933 N N . VAL A 1 243 ? 42.776 -2.920 -63.157 1.00 97.19 243 VAL A N 1
ATOM 1934 C CA . VAL A 1 243 ? 43.095 -2.449 -64.514 1.00 97.19 243 VAL A CA 1
ATOM 1935 C C . VAL A 1 243 ? 44.507 -1.860 -64.575 1.00 97.19 243 VAL A C 1
ATOM 1937 O O . VAL A 1 243 ? 45.258 -2.175 -65.498 1.00 97.19 243 VAL A O 1
ATOM 1940 N N . LEU A 1 244 ? 44.903 -1.056 -63.583 1.00 96.81 244 LEU A N 1
ATOM 1941 C CA . LEU A 1 244 ? 46.254 -0.486 -63.511 1.00 96.81 244 LEU A CA 1
ATOM 1942 C C . LEU A 1 244 ? 47.332 -1.572 -63.419 1.00 96.81 244 LEU A C 1
ATOM 1944 O O . LEU A 1 244 ? 48.330 -1.507 -64.134 1.00 96.81 244 LEU A O 1
ATOM 1948 N N . VAL A 1 245 ? 47.123 -2.590 -62.581 1.00 96.94 245 VAL A N 1
ATOM 1949 C CA . VAL A 1 245 ? 48.060 -3.716 -62.448 1.00 96.94 245 VAL A CA 1
ATOM 1950 C C . VAL A 1 245 ? 48.181 -4.488 -63.763 1.00 96.94 245 VAL A C 1
ATOM 1952 O O . VAL A 1 245 ? 49.296 -4.782 -64.190 1.00 96.94 245 VAL A O 1
ATOM 1955 N N . LEU A 1 246 ? 47.061 -4.765 -64.441 1.00 96.25 246 LEU A N 1
ATOM 1956 C CA . LEU A 1 246 ? 47.078 -5.433 -65.746 1.00 96.25 246 LEU A CA 1
ATOM 1957 C C . LEU A 1 246 ? 47.849 -4.633 -66.801 1.00 96.25 246 LEU A C 1
ATOM 1959 O O . LEU A 1 246 ? 48.627 -5.222 -67.547 1.00 96.25 246 LEU A O 1
ATOM 1963 N N . LEU A 1 247 ? 47.688 -3.306 -66.841 1.00 95.88 247 LEU A N 1
ATOM 1964 C CA . LEU A 1 247 ? 48.446 -2.449 -67.758 1.00 95.88 247 LEU A CA 1
ATOM 1965 C C . LEU A 1 247 ? 49.950 -2.477 -67.469 1.00 95.88 247 LEU A C 1
ATOM 1967 O O . LEU A 1 247 ? 50.740 -2.588 -68.403 1.00 95.88 247 LEU A O 1
ATOM 1971 N N . ILE A 1 248 ? 50.356 -2.428 -66.197 1.00 95.62 248 ILE A N 1
ATOM 1972 C CA . ILE A 1 248 ? 51.774 -2.526 -65.816 1.00 95.62 248 ILE A CA 1
ATOM 1973 C C . ILE A 1 248 ? 52.357 -3.863 -66.284 1.00 95.62 248 ILE A C 1
ATOM 1975 O O . ILE A 1 248 ? 53.413 -3.887 -66.917 1.00 95.62 248 ILE A O 1
ATOM 1979 N N . VAL A 1 249 ? 51.656 -4.970 -66.024 1.00 95.69 249 VAL A N 1
ATOM 1980 C CA . VAL A 1 249 ? 52.085 -6.307 -66.460 1.00 95.69 249 VAL A CA 1
ATOM 1981 C C . VAL A 1 249 ? 52.166 -6.390 -67.986 1.00 95.69 249 VAL A C 1
ATOM 1983 O O . VAL A 1 249 ? 53.152 -6.903 -68.511 1.00 95.69 249 VAL A O 1
ATOM 1986 N N . ALA A 1 250 ? 51.181 -5.843 -68.704 1.00 94.56 250 ALA A N 1
ATOM 1987 C CA . ALA A 1 250 ? 51.170 -5.820 -70.164 1.00 94.56 250 ALA A CA 1
ATOM 1988 C C . ALA A 1 250 ? 52.354 -5.029 -70.745 1.00 94.56 250 ALA A C 1
ATOM 1990 O O . ALA A 1 250 ? 52.998 -5.497 -71.682 1.00 94.56 250 ALA A O 1
ATOM 1991 N N . VAL A 1 251 ? 52.690 -3.870 -70.166 1.00 95.38 251 VAL A N 1
ATOM 1992 C CA . VAL A 1 251 ? 53.853 -3.066 -70.582 1.00 95.38 251 VAL A CA 1
ATOM 1993 C C . VAL A 1 251 ? 55.158 -3.809 -70.313 1.00 95.38 251 VAL A C 1
ATOM 1995 O O . VAL A 1 251 ? 56.029 -3.835 -71.179 1.00 95.38 251 VAL A O 1
ATOM 1998 N N . ILE A 1 252 ? 55.302 -4.443 -69.145 1.00 94.62 252 ILE A N 1
ATOM 1999 C CA . ILE A 1 252 ? 56.487 -5.251 -68.821 1.00 94.62 252 ILE A CA 1
ATOM 2000 C C . ILE A 1 252 ? 56.626 -6.393 -69.831 1.00 94.62 252 ILE A C 1
ATOM 2002 O O . ILE A 1 252 ? 57.695 -6.555 -70.415 1.00 94.62 252 ILE A O 1
ATOM 2006 N N . PHE A 1 253 ? 55.550 -7.138 -70.094 1.00 95.38 253 PHE A N 1
ATOM 2007 C CA . PHE A 1 253 ? 55.561 -8.226 -71.070 1.00 95.38 253 PHE A CA 1
ATOM 2008 C C . PHE A 1 253 ? 55.918 -7.735 -72.478 1.00 95.38 253 PHE A C 1
ATOM 2010 O O . PHE A 1 253 ? 56.733 -8.358 -73.146 1.00 95.38 253 PHE A O 1
ATOM 2017 N N . SER A 1 254 ? 55.365 -6.596 -72.907 1.00 92.31 254 SER A N 1
ATOM 2018 C CA . SER A 1 254 ? 55.666 -5.993 -74.211 1.00 92.31 254 SER A CA 1
ATOM 2019 C C . SER A 1 254 ? 57.074 -5.405 -74.312 1.00 92.31 254 SER A C 1
ATOM 2021 O O . SER A 1 254 ? 57.541 -5.189 -75.422 1.00 92.31 254 SER A O 1
ATOM 2023 N N . LYS A 1 255 ? 57.721 -5.069 -73.191 1.00 90.44 255 LYS A N 1
ATOM 2024 C CA . LYS A 1 255 ? 59.088 -4.533 -73.172 1.00 90.44 255 LYS A CA 1
ATOM 2025 C C . LYS A 1 255 ? 60.137 -5.647 -73.124 1.00 90.44 255 LYS A C 1
ATOM 2027 O O . LYS A 1 255 ? 61.225 -5.484 -73.663 1.00 90.44 255 LYS A O 1
ATOM 2032 N N . PHE A 1 256 ? 59.845 -6.733 -72.407 1.00 81.75 256 PHE A N 1
ATOM 2033 C CA . PHE A 1 256 ? 60.755 -7.873 -72.239 1.00 81.75 256 PHE A CA 1
ATOM 2034 C C . PHE A 1 256 ? 60.612 -8.944 -73.330 1.00 81.75 256 PHE A C 1
ATOM 2036 O O . PHE A 1 256 ? 61.371 -9.912 -73.326 1.00 81.75 256 PHE A O 1
ATOM 2043 N N . ARG A 1 257 ? 59.660 -8.771 -74.246 1.00 67.69 257 ARG A N 1
ATOM 2044 C CA . ARG A 1 257 ? 59.515 -9.540 -75.479 1.00 67.69 257 ARG A CA 1
ATOM 2045 C C . ARG A 1 257 ? 59.898 -8.667 -76.662 1.00 67.69 257 ARG A C 1
ATOM 2047 O O . ARG A 1 257 ? 60.575 -9.206 -77.560 1.00 67.69 257 ARG A O 1
#

InterPro domains:
  IPR000727 Target SNARE coiled-coil homology domain [SM00397] (159-226)
  IPR007705 Vesicle transport v-SNARE, N-terminal [PF05008] (12-65)
  IPR010989 SNARE [SSF47661] (16-71)
  IPR010989 SNARE [SSF47661] (86-133)
  IPR038407 Vesicle transport v-SNARE, N-terminal domain superfamily [G3DSA:1.20.58.400] (4-129)

Secondary structure (DSSP, 8-state):
-HHHHHHHHHHHHHHHHHHHHHHHHHHHHHHHHHHHH--SHHHHHHHHHHHHHHHHHS-S--------TT--HHHHHHHHHHHHHHHHHHHHHHHHHHGGGS-HHHHHHHHHHHHHHHHHHHHHHHHHHHHHHHHHHHHHTT------SS-HHHHHHHHHHHHHHHHHHHHHHHHHHHHHHHHHHHHHHHHHHHHHHHHHHHHHHHHHHHHHHHHHHHHHHHHHHHHHHHHHHHHHHHHHHHHHHHHHHHHHHHHH-

Solvent-accessible surface area (backbone atoms only — not comparable to full-atom values): 14561 Å² total; per-residue (Å²): 128,64,73,62,56,56,47,47,55,54,49,54,51,51,50,49,53,52,50,51,51,50,50,53,52,49,51,52,49,50,53,52,51,50,59,73,70,50,74,70,67,70,40,53,53,53,45,54,54,50,52,53,58,43,59,67,65,63,77,65,92,75,94,78,80,89,87,68,99,74,63,52,72,67,54,53,51,48,51,51,57,49,48,56,55,49,49,57,53,48,54,52,51,52,51,58,59,54,56,72,72,52,57,79,93,52,42,66,66,53,53,55,52,50,53,50,53,53,52,52,50,50,53,52,51,51,51,53,51,50,57,51,54,53,46,44,63,73,52,52,74,80,68,67,89,70,97,70,98,76,52,72,68,58,52,53,49,51,52,52,50,53,50,49,54,50,50,51,53,50,51,54,50,50,56,49,50,50,52,53,50,52,52,49,49,51,53,50,54,51,50,53,51,51,53,50,52,50,51,50,52,51,51,53,50,52,51,52,49,57,52,47,56,54,53,50,53,54,50,52,53,52,50,52,53,50,53,51,54,52,51,53,53,52,52,52,52,52,52,54,52,52,52,52,52,51,51,52,52,50,51,50,54,66,68,79,101

Organism: Curvularia clavata (NCBI:txid95742)

pLDDT: mean 71.3, std 18.39, range [31.86, 97.81]

Foldseek 3Di:
DVLVVLQVVLVVVLVVLVVVLVVLVVVLVVVVVCVVVDDDDVVVVVLVVVVVVVVVVCPDDDDDDDDPPDDDSLVVVVVVNVVSLVVSVVSLVVSVVSLVSHDPVCNVVVVVVSVVSVVVSVVSVVVSVVVSVVVCVVCVVVPPDDPDDDPPVVVVVVVVVVVVVVVVVVVVVVVVVVVVVVVVVVVVVVVVVVVVVVVVVVVVVVVVVVVVVVVVVVVVVVVVVVVVVVVVVVVVVVVVVVVVVVVVVVVVVVVVD

Mean predicted aligned error: 20.57 Å

Sequence (257 aa):
MSNLIDADAGTERFGGYEAELKLVQADLNQQLEQIKETTGEPRKAAISKAERALEEAEELPGDMSRGRNGLSVITKRRHMQQHSADMCSDQIGQMRLEKSNIPANLKSKYNARFRNFEHDLDTTKRKLQTYTSDRSKLFGDRYTDNPDGGDAQLEQRQQLLSGTDRLNRSSNRLRESQRIALETEQIGANTLGDLHRQREQITNTRERLLDSEGYTDRSIKTLRGMARRMATNRIITIAIITVLVLLIVAVIFSKFR

Radius of gyration: 43.52 Å; Cα contacts (8 Å, |Δi|>4): 27; chains: 1; bounding box: 97×63×127 Å